Protein AF-A0AAN0ITQ6-F1 (afdb_monomer_lite)

pLDDT: mean 86.17, std 10.75, range [47.44, 98.44]

Foldseek 3Di:
DDDDDDDFAALQQVVLLQCQQVCVVNVDDPPAQAEAEAEEATHHDAPPPCVVVVANAADPSHHQWDQDPVVRDTDRPCPNHHGRYHLVSSLVSCQVRLYAYEYAYEYPDVVRQCCCAVPRRVSSVYHYDYAHNVSPCVVVRVVVRVQQQPFKWAKDWDDDPQKDKDKFKADVPPDGDDNMDGRRDVDDIDMDMDMDTNDQDVCLVVQHWDWIWIDTRSPDIDIDIDHDPHDDPQQVDWAPCPPQANAATQGPNFGDHDPQFADRRSPAGLVQADAAPVRHQLVVQADRHRRFGDGDQPPDPPCPVPPPVPDQQALPDRWDQDDRSSLDIFRPADADPVSHHLPNQFTWDDDSNDTDTHGDQDPVPRD

InterPro domains:
  IPR002369 Integrin beta subunit, VWA domain [PF00362] (1-151)
  IPR002369 Integrin beta subunit, VWA domain [SM00187] (1-232)
  IPR015812 Integrin beta subunit [PR01186] (7-29)
  IPR015812 Integrin beta subunit [PR01186] (83-106)
  IPR015812 Integrin beta subunit [PR01186] (122-146)
  IPR015812 Integrin beta subunit [PR01186] (282-295)
  IPR015812 Integrin beta subunit [PTHR10082] (1-359)
  IPR032695 Integrin domain superfamily [SSF69179] (161-236)
  IPR036465 von Willebrand factor A-like domain superfamily [G3DSA:3.40.50.410] (1-159)
  IPR036465 von Willebrand factor A-like domain superfamily [SSF53300] (2-149)
  IPR057243 Integrins beta, I-EGF domain, conserved site [PS00243] (282-295)

Organism: Amphimedon queenslandica (NCBI:txid400682)

Sequence (367 aa):
RISTNADNPEGTLDAMLQAVVCDDVIEWREDSRKILLVMTDDVLHTAGDGSLAGIVKPNDGLCHTEYDESTNRTLYTASLLQDYPSLELVKMVLTDNDIVPVFAVAGISDDIFALYNKSVSPFLNGFAVKLESGSSNLIPVLIEAYRKVVANAQLSFNLPDHILATVEANCSDYLPQRRECVEIGNETVEFTMSVSLRECTQELRDNKSTDIIVTIPGFSQFLIKVSGHCSCECESQPTRGSTECSNGNLTCGLCNCDEGWGGSTCSCSTLQCPVGLNGKTCNGRGTCECGECHCYNVNSTELSDIDSTMLDTTGVDNPLIYGAACECSNYECLTDGNGVVCSGEGDCQCYNGTYECLCGVSALTGE

Secondary structure (DSSP, 8-state):
-----SSS-B-HHHHHHHHHH-HHHH---TTS-EEEEEEESS-B--TTGGGGGT--SPP-SS--EEEETTTTEEEETTTTTSPPPPHHHHHHHHHHTTEEEEEEEE-SSHHHHHHIIIIIHHHTT-EEEEE-TT-TTHHHHHHHHHHHHHS-EE-EE---TTEEEEEEEE-SSS-TT-SEE-S--S---EEEEEEEESS--HHHHTT-EEEEEEEETTTEEEEEEEE---S-GGGG--EET-TTSTTEEEETTEEEEPTTEESTTS-EEGGGSPBPTTSSBGGGSEEEETTEEEEPPTTSGGGGGS-GGG---TT-SS--EESTTS-EESS-SPB-TTS-BGGGSEEEEEETTEEEEEEPPPTTT--

Structure (mmCIF, N/CA/C/O backbone):
data_AF-A0AAN0ITQ6-F1
#
_entry.id   AF-A0AAN0ITQ6-F1
#
loop_
_atom_site.group_PDB
_atom_site.id
_atom_site.type_symbol
_atom_site.label_atom_id
_atom_site.label_alt_id
_atom_site.label_comp_id
_atom_site.label_asym_id
_atom_site.label_entity_id
_atom_site.label_seq_id
_atom_site.pdbx_PDB_ins_code
_atom_site.Cartn_x
_atom_site.Cartn_y
_atom_site.Cartn_z
_atom_site.occupancy
_atom_site.B_iso_or_equiv
_atom_site.auth_seq_id
_atom_site.auth_comp_id
_atom_site.auth_asym_id
_atom_site.auth_atom_id
_atom_site.pdbx_PDB_model_num
ATOM 1 N N . ARG A 1 1 ? -18.685 -6.914 33.693 1.00 77.12 1 ARG A N 1
ATOM 2 C CA . ARG A 1 1 ? -17.629 -7.115 34.720 1.00 77.12 1 ARG A CA 1
ATOM 3 C C . ARG A 1 1 ? -16.305 -7.060 33.983 1.00 77.12 1 ARG A C 1
ATOM 5 O O . ARG A 1 1 ? -16.277 -7.552 32.866 1.00 77.12 1 ARG A O 1
ATOM 12 N N . ILE A 1 2 ? -15.283 -6.451 34.572 1.00 83.75 2 ILE A N 1
ATOM 13 C CA . ILE A 1 2 ? -13.951 -6.349 33.965 1.00 83.75 2 ILE A CA 1
ATOM 14 C C . ILE A 1 2 ? -13.218 -7.686 34.183 1.00 83.75 2 ILE A C 1
ATOM 16 O O . ILE A 1 2 ? -13.455 -8.341 35.203 1.00 83.75 2 ILE A O 1
ATOM 20 N N . SER A 1 3 ? -12.421 -8.114 33.202 1.00 87.50 3 SER A N 1
ATOM 21 C CA . SER A 1 3 ? -11.525 -9.277 33.298 1.00 87.50 3 SER A CA 1
ATOM 22 C C . SER A 1 3 ? -10.093 -8.816 33.611 1.00 87.50 3 SER A C 1
ATOM 24 O O . SER A 1 3 ? -9.860 -7.628 33.785 1.00 87.50 3 SER A O 1
ATOM 26 N N . THR A 1 4 ? -9.134 -9.734 33.700 1.00 86.06 4 THR A N 1
ATOM 27 C CA . THR A 1 4 ? -7.705 -9.409 33.823 1.00 86.06 4 THR A CA 1
ATOM 28 C C . THR A 1 4 ? -6.906 -10.217 32.807 1.00 86.06 4 THR A C 1
ATOM 30 O O . THR A 1 4 ? -7.246 -11.370 32.536 1.00 86.06 4 THR A O 1
ATOM 33 N N . ASN A 1 5 ? -5.847 -9.619 32.277 1.00 88.19 5 ASN A N 1
ATOM 34 C CA . ASN A 1 5 ? -4.789 -10.238 31.479 1.00 88.19 5 ASN A CA 1
ATOM 35 C C . ASN A 1 5 ? -3.485 -10.310 32.296 1.00 88.19 5 ASN A C 1
ATOM 37 O O . ASN A 1 5 ? -3.406 -9.767 33.401 1.00 88.19 5 ASN A O 1
ATOM 41 N N . ALA A 1 6 ? -2.510 -11.080 31.805 1.00 88.06 6 ALA A N 1
ATOM 42 C CA . ALA A 1 6 ? -1.229 -11.317 32.481 1.00 88.06 6 ALA A CA 1
ATOM 43 C C . ALA A 1 6 ? -0.093 -10.439 31.933 1.00 88.06 6 ALA A C 1
ATOM 45 O O . ALA A 1 6 ? 0.864 -10.150 32.650 1.00 88.06 6 ALA A O 1
ATOM 46 N N . ASP A 1 7 ? -0.205 -10.036 30.675 1.00 88.31 7 ASP A N 1
ATOM 47 C CA . ASP A 1 7 ? 0.695 -9.171 29.930 1.00 88.31 7 ASP A CA 1
ATOM 48 C C . ASP A 1 7 ? -0.038 -7.924 29.424 1.00 88.31 7 ASP A C 1
ATOM 50 O O . ASP A 1 7 ? -1.250 -7.810 29.578 1.00 88.31 7 ASP A O 1
ATOM 54 N N . ASN A 1 8 ? 0.715 -6.965 28.883 1.00 87.50 8 ASN A N 1
ATOM 55 C CA . ASN A 1 8 ? 0.178 -5.659 28.500 1.00 87.50 8 ASN A CA 1
ATOM 56 C C . ASN A 1 8 ? -0.621 -5.686 27.180 1.00 87.50 8 ASN A C 1
ATOM 58 O O . ASN A 1 8 ? -1.725 -5.148 27.174 1.00 87.50 8 ASN A O 1
ATOM 62 N N . PRO A 1 9 ? -0.121 -6.274 26.067 1.00 91.94 9 PRO A N 1
ATOM 63 C CA . PRO A 1 9 ? -0.833 -6.198 24.796 1.00 91.94 9 PRO A CA 1
ATOM 64 C C . PRO A 1 9 ? -2.191 -6.905 24.838 1.00 91.94 9 PRO A C 1
ATOM 66 O O . PRO A 1 9 ? -2.357 -7.958 25.450 1.00 91.94 9 PRO A O 1
ATOM 69 N N . GLU A 1 10 ? -3.172 -6.331 24.148 1.00 93.75 10 GLU A N 1
ATOM 70 C CA . GLU A 1 10 ? -4.539 -6.848 24.130 1.00 93.75 10 GLU A CA 1
ATOM 71 C C . GLU A 1 10 ? -4.903 -7.509 22.792 1.00 93.75 10 GLU A C 1
ATOM 73 O O . GLU A 1 10 ? -4.375 -7.178 21.727 1.00 93.75 10 GLU A O 1
ATOM 78 N N . GLY A 1 11 ? -5.882 -8.419 22.822 1.00 95.81 11 GLY A N 1
ATOM 79 C CA . GLY A 1 11 ? -6.443 -9.096 21.642 1.00 95.81 11 GLY A CA 1
ATOM 80 C C . GLY A 1 11 ? -7.357 -8.214 20.779 1.00 95.81 11 GLY A C 1
ATOM 81 O O . GLY A 1 11 ? -8.362 -8.688 20.252 1.00 95.81 11 GLY A O 1
ATOM 82 N N . THR A 1 12 ? -7.048 -6.922 20.655 1.00 96.62 12 THR A N 1
ATOM 83 C CA . THR A 1 12 ? -7.890 -5.916 19.989 1.00 96.62 12 THR A CA 1
ATOM 84 C C . THR A 1 12 ? -8.180 -6.274 18.533 1.00 96.62 12 THR A C 1
ATOM 86 O O . THR A 1 12 ? -9.313 -6.125 18.076 1.00 96.62 12 THR A O 1
ATOM 89 N N . LEU A 1 13 ? -7.186 -6.790 17.800 1.00 98.12 13 LEU A N 1
ATOM 90 C CA . LEU A 1 13 ? -7.354 -7.104 16.381 1.00 98.12 13 LEU A CA 1
ATOM 91 C C . LEU A 1 13 ? -8.295 -8.293 16.125 1.00 98.12 13 LEU A C 1
ATOM 93 O O . LEU A 1 13 ? -9.016 -8.267 15.131 1.00 98.12 13 LEU A O 1
ATOM 97 N N . ASP A 1 14 ? -8.352 -9.287 17.020 1.00 98.06 14 ASP A N 1
ATOM 98 C CA . ASP A 1 14 ? -9.346 -10.370 16.935 1.00 98.06 14 ASP A CA 1
ATOM 99 C C . ASP A 1 14 ? -10.765 -9.810 17.050 1.00 98.06 14 ASP A C 1
ATOM 101 O O . ASP A 1 14 ? -11.630 -10.105 16.224 1.00 98.06 14 ASP A O 1
ATOM 105 N N . ALA A 1 15 ? -10.995 -8.962 18.059 1.00 97.31 15 ALA A N 1
ATOM 106 C CA . ALA A 1 15 ? -12.297 -8.346 18.287 1.00 97.31 15 ALA A CA 1
ATOM 107 C C . ALA A 1 15 ? -12.720 -7.475 17.098 1.00 97.31 15 ALA A C 1
ATOM 109 O O . ALA A 1 15 ? -13.869 -7.547 16.665 1.00 97.31 15 ALA A O 1
ATOM 110 N N . MET A 1 16 ? -11.789 -6.691 16.543 1.00 98.19 16 MET A N 1
ATOM 111 C CA . MET A 1 16 ? -12.043 -5.891 15.346 1.00 98.19 16 MET A CA 1
ATOM 112 C C . MET A 1 16 ? -12.411 -6.765 14.150 1.00 98.19 16 MET A C 1
ATOM 114 O O . MET A 1 16 ? -13.421 -6.501 13.509 1.00 98.19 16 MET A O 1
ATOM 118 N N . LEU A 1 17 ? -11.624 -7.806 13.861 1.00 98.31 17 LEU A N 1
ATOM 119 C CA . LEU A 1 17 ? -11.880 -8.696 12.733 1.00 98.31 17 LEU A CA 1
ATOM 120 C C . LEU A 1 17 ? -13.274 -9.319 12.843 1.00 98.31 17 LEU A C 1
ATOM 122 O O . LEU A 1 17 ? -14.070 -9.197 11.918 1.00 98.31 17 LEU A O 1
ATOM 126 N N . GLN A 1 18 ? -13.587 -9.921 13.993 1.00 97.94 18 GLN A N 1
ATOM 127 C CA . GLN A 1 18 ? -14.872 -10.577 14.234 1.00 97.94 18 GLN A CA 1
ATOM 128 C C . GLN A 1 18 ? -16.051 -9.599 14.173 1.00 97.94 18 GLN A C 1
ATOM 130 O O . GLN A 1 18 ? -17.080 -9.932 13.596 1.00 97.94 18 GLN A O 1
ATOM 135 N N . ALA A 1 19 ? -15.899 -8.375 14.689 1.00 97.00 19 ALA A N 1
ATOM 136 C CA . ALA A 1 19 ? -16.937 -7.348 14.595 1.00 97.00 19 ALA A CA 1
ATOM 137 C C . ALA A 1 19 ? -17.241 -6.918 13.149 1.00 97.00 19 ALA A C 1
ATOM 139 O O . ALA A 1 19 ? -18.310 -6.368 12.892 1.00 97.00 19 ALA A O 1
ATOM 140 N N . VAL A 1 20 ? -16.315 -7.141 12.214 1.00 96.50 20 VAL A N 1
ATOM 141 C CA . VAL A 1 20 ? -16.502 -6.807 10.799 1.00 96.50 20 VAL A CA 1
ATOM 142 C C . VAL A 1 20 ? -17.032 -8.006 10.010 1.00 96.50 20 VAL A C 1
ATOM 144 O O . VAL A 1 20 ? -18.005 -7.858 9.284 1.00 96.50 20 VAL A O 1
ATOM 147 N N . VAL A 1 21 ? -16.426 -9.191 10.153 1.00 97.06 21 VAL A N 1
ATOM 148 C CA . VAL A 1 21 ? -16.773 -10.364 9.321 1.00 97.06 21 VAL A CA 1
ATOM 149 C C . VAL A 1 21 ? -18.033 -11.099 9.779 1.00 97.06 21 VAL A C 1
ATOM 151 O O . VAL A 1 21 ? -18.610 -11.857 9.004 1.00 97.06 21 VAL A O 1
ATOM 154 N N . CYS A 1 22 ? -18.462 -10.913 11.028 1.00 96.38 22 CYS A N 1
ATOM 155 C CA . CYS A 1 22 ? -19.667 -11.541 11.571 1.00 96.38 22 CYS A CA 1
ATOM 156 C C . CYS A 1 22 ? -20.905 -10.665 11.361 1.00 96.38 22 CYS A C 1
ATOM 158 O O . CYS A 1 22 ? -21.540 -10.228 12.325 1.00 96.38 22 CYS A O 1
ATOM 160 N N . ASP A 1 23 ? -21.249 -10.408 10.099 1.00 89.88 23 ASP A N 1
ATOM 161 C CA . ASP A 1 23 ? -22.376 -9.537 9.753 1.00 89.88 23 ASP A CA 1
ATOM 162 C C . ASP A 1 23 ? -23.719 -10.080 10.268 1.00 89.88 23 ASP A C 1
ATOM 164 O O . ASP A 1 23 ? -24.516 -9.318 10.794 1.00 89.88 23 ASP A O 1
ATOM 168 N N . ASP A 1 24 ? -23.920 -11.401 10.284 1.00 89.50 24 ASP A N 1
ATOM 169 C CA . ASP A 1 24 ? -25.132 -12.025 10.849 1.00 89.50 24 ASP A CA 1
ATOM 170 C C . ASP A 1 24 ? -25.290 -11.816 12.371 1.00 89.50 24 ASP A C 1
ATOM 172 O O . ASP A 1 24 ? -26.353 -12.070 12.935 1.00 89.50 24 ASP A O 1
ATOM 176 N N . VAL A 1 25 ? -24.221 -11.403 13.062 1.00 91.00 25 VAL A N 1
ATOM 177 C CA . VAL A 1 25 ? -24.209 -11.180 14.516 1.00 91.00 25 VAL A CA 1
ATOM 178 C C . VAL A 1 25 ? -24.298 -9.693 14.850 1.00 91.00 25 VAL A C 1
ATOM 180 O O . VAL A 1 25 ? -24.983 -9.316 15.800 1.00 91.00 25 VAL A O 1
ATOM 183 N N . ILE A 1 26 ? -23.559 -8.857 14.117 1.00 93.12 26 ILE A N 1
ATOM 184 C CA . ILE A 1 26 ? -23.482 -7.408 14.359 1.00 93.12 26 ILE A CA 1
ATOM 185 C C . ILE A 1 26 ? -24.561 -6.643 13.582 1.00 93.12 26 ILE A C 1
ATOM 187 O O . ILE A 1 26 ? -25.017 -5.602 14.054 1.00 93.12 26 ILE A O 1
ATOM 191 N N . GLU A 1 27 ? -24.986 -7.182 12.439 1.00 93.56 27 GLU A N 1
ATOM 192 C CA . GLU A 1 27 ? -26.023 -6.668 11.541 1.00 93.56 27 GLU A CA 1
ATOM 193 C C . GLU A 1 27 ? -25.715 -5.250 11.039 1.00 93.56 27 GLU A C 1
ATOM 195 O O . GLU A 1 27 ? -26.456 -4.288 11.287 1.00 93.56 27 GLU A O 1
ATOM 200 N N . TRP A 1 28 ? -24.597 -5.085 10.319 1.00 93.12 28 TRP A N 1
ATOM 201 C CA . TRP A 1 28 ? -24.254 -3.783 9.760 1.00 93.12 28 TRP A CA 1
ATOM 202 C C . TRP A 1 28 ? -25.240 -3.402 8.659 1.00 93.12 28 TRP A C 1
ATOM 204 O O . TRP A 1 28 ? -25.380 -4.061 7.635 1.00 93.12 28 TRP A O 1
ATOM 214 N N . ARG A 1 29 ? -25.893 -2.251 8.814 1.00 92.94 29 ARG A N 1
ATOM 215 C CA . ARG A 1 29 ? -26.808 -1.752 7.786 1.00 92.94 29 ARG A CA 1
ATOM 216 C C . ARG A 1 29 ? -26.049 -1.382 6.507 1.00 92.94 29 ARG A C 1
ATOM 218 O O . ARG A 1 29 ? -25.165 -0.525 6.560 1.00 92.94 29 ARG A O 1
ATOM 225 N N . GLU A 1 30 ? -26.466 -1.950 5.373 1.00 86.25 30 GLU A N 1
ATOM 226 C CA . GLU A 1 30 ? -25.867 -1.713 4.047 1.00 86.25 30 GLU A CA 1
ATOM 227 C C . GLU A 1 30 ? -25.798 -0.217 3.689 1.00 86.25 30 GLU A C 1
ATOM 229 O O . GLU A 1 30 ? -24.716 0.319 3.471 1.00 86.25 30 GLU A O 1
ATOM 234 N N . ASP A 1 31 ? -26.929 0.494 3.733 1.00 85.56 31 ASP A N 1
ATOM 235 C CA . ASP A 1 31 ? -27.012 1.923 3.386 1.00 85.56 31 ASP A CA 1
ATOM 236 C C . ASP A 1 31 ? -26.650 2.847 4.564 1.00 85.56 31 ASP A C 1
ATOM 238 O O . ASP A 1 31 ? -27.417 3.742 4.946 1.00 85.56 31 ASP A O 1
ATOM 242 N N . SER A 1 32 ? -25.517 2.608 5.222 1.00 88.06 32 SER A N 1
ATOM 243 C CA . SER A 1 32 ? -25.080 3.441 6.343 1.00 88.06 32 SER A CA 1
ATOM 244 C C . SER A 1 32 ? -23.572 3.634 6.393 1.00 88.06 32 SER A C 1
ATOM 246 O O . SER A 1 32 ? -22.799 2.810 5.917 1.00 88.06 32 SER A O 1
ATOM 248 N N . ARG A 1 33 ? -23.143 4.736 7.016 1.00 86.88 33 ARG A N 1
ATOM 249 C CA . ARG A 1 33 ? -21.740 4.895 7.403 1.00 86.88 33 ARG A CA 1
ATOM 250 C C . ARG A 1 33 ? -21.468 4.002 8.607 1.00 86.88 33 ARG A C 1
ATOM 252 O O . ARG A 1 33 ? -22.063 4.207 9.666 1.00 86.88 33 ARG A O 1
ATOM 259 N N . LYS A 1 34 ? -20.551 3.053 8.447 1.00 91.94 34 LYS A N 1
ATOM 260 C CA . LYS A 1 34 ? -20.179 2.085 9.480 1.00 91.94 34 LYS A CA 1
ATOM 261 C C . LYS A 1 34 ? -18.920 2.572 10.197 1.00 91.94 34 LYS A C 1
ATOM 263 O O . LYS A 1 34 ? -17.861 2.723 9.591 1.00 91.94 34 LYS A O 1
ATOM 268 N N . ILE A 1 35 ? -19.049 2.867 11.489 1.00 94.12 35 ILE A N 1
ATOM 269 C CA . ILE A 1 35 ? -17.947 3.344 12.334 1.00 94.12 35 ILE A CA 1
ATOM 270 C C . ILE A 1 35 ? -17.719 2.320 13.439 1.00 94.12 35 ILE A C 1
ATOM 272 O O . ILE A 1 35 ? -18.621 2.068 14.238 1.00 94.12 35 ILE A O 1
ATOM 276 N N . LEU A 1 36 ? -16.509 1.770 13.506 1.00 96.56 36 LEU A N 1
ATOM 277 C CA . LEU A 1 36 ? -16.096 0.857 14.566 1.00 96.56 36 LEU A CA 1
ATOM 278 C C . LEU A 1 36 ? -15.289 1.626 15.614 1.00 96.56 36 LEU A C 1
ATOM 280 O O . LEU A 1 36 ? -14.114 1.927 15.410 1.00 96.56 36 LEU A O 1
ATOM 284 N N . LEU A 1 37 ? -15.916 1.963 16.740 1.00 96.94 37 LEU A N 1
ATOM 285 C CA . LEU A 1 37 ? -15.221 2.604 17.853 1.00 96.94 37 LEU A CA 1
ATOM 286 C C . LEU A 1 37 ? -14.472 1.555 18.681 1.00 96.94 37 LEU A C 1
ATOM 288 O O . LEU A 1 37 ? -15.091 0.718 19.335 1.00 96.94 37 LEU A O 1
ATOM 292 N N . VAL A 1 38 ? -13.147 1.641 18.688 1.00 96.88 38 VAL A N 1
ATOM 293 C CA . VAL A 1 38 ? -12.263 0.756 19.448 1.00 96.88 38 VAL A CA 1
ATOM 294 C C . VAL A 1 38 ? -11.746 1.517 20.659 1.00 96.88 38 VAL A C 1
ATOM 296 O O . VAL A 1 38 ? -11.056 2.520 20.510 1.00 96.88 38 VAL A O 1
ATOM 299 N N . MET A 1 39 ? -12.091 1.060 21.858 1.00 94.44 39 MET A N 1
ATOM 300 C CA . MET A 1 39 ? -11.637 1.662 23.112 1.00 94.44 39 MET A CA 1
ATOM 301 C C . MET A 1 39 ? -10.614 0.742 23.771 1.00 94.44 39 MET A C 1
ATOM 303 O O . MET A 1 39 ? -10.920 -0.422 24.008 1.00 94.44 39 MET A O 1
ATOM 307 N N . THR A 1 40 ? -9.427 1.259 24.065 1.00 93.25 40 THR A N 1
ATOM 308 C CA . THR A 1 40 ? -8.329 0.518 24.713 1.00 93.25 40 THR A CA 1
ATOM 309 C C . THR A 1 40 ? -7.414 1.506 25.427 1.00 93.25 40 THR A C 1
ATOM 311 O O . THR A 1 40 ? -7.423 2.695 25.092 1.00 93.25 40 THR A O 1
ATOM 314 N N . ASP A 1 41 ? -6.653 1.053 26.414 1.00 91.81 41 ASP A N 1
ATOM 315 C CA . ASP A 1 41 ? -5.627 1.841 27.093 1.00 91.81 41 ASP A CA 1
ATOM 316 C C . ASP A 1 41 ? -4.199 1.308 26.937 1.00 91.81 41 ASP A C 1
ATOM 318 O O . ASP A 1 41 ? -3.265 1.884 27.504 1.00 91.81 41 ASP A O 1
ATOM 322 N N . ASP A 1 42 ? -4.017 0.275 26.111 1.00 92.81 42 ASP A N 1
ATOM 323 C CA . ASP A 1 42 ? -2.727 -0.374 25.895 1.00 92.81 42 ASP A CA 1
ATOM 324 C C . ASP A 1 42 ? -2.471 -0.710 24.411 1.00 92.81 42 ASP A C 1
ATOM 326 O O . ASP A 1 42 ? -3.231 -0.373 23.491 1.00 92.81 42 ASP A O 1
ATOM 330 N N . VAL A 1 43 ? -1.316 -1.317 24.155 1.00 93.44 43 VAL A N 1
ATOM 331 C CA . VAL A 1 43 ? -0.914 -1.826 22.846 1.00 93.44 43 VAL A CA 1
ATOM 332 C C . VAL A 1 43 ? -1.703 -3.088 22.476 1.00 93.44 43 VAL A C 1
ATOM 334 O O . VAL A 1 43 ? -2.466 -3.638 23.264 1.00 93.44 43 VAL A O 1
ATOM 337 N N . LEU A 1 44 ? -1.528 -3.558 21.245 1.00 94.75 44 LEU A N 1
ATOM 338 C CA . LEU A 1 44 ? -2.254 -4.700 20.691 1.00 94.75 44 LEU A CA 1
ATOM 339 C C . LEU A 1 44 ? -1.307 -5.852 20.356 1.00 94.75 44 LEU A C 1
ATOM 341 O O . LEU A 1 44 ? -0.146 -5.620 20.014 1.00 94.75 44 LEU A O 1
ATOM 345 N N . HIS A 1 45 ? -1.821 -7.077 20.419 1.00 97.25 45 HIS A N 1
ATOM 346 C CA . HIS A 1 45 ? -1.175 -8.238 19.820 1.00 97.25 45 HIS A CA 1
ATOM 347 C C . HIS A 1 45 ? -1.372 -8.275 18.303 1.00 97.25 45 HIS A C 1
ATOM 349 O O . HIS A 1 45 ? -2.405 -7.845 17.780 1.00 97.25 45 HIS A O 1
ATOM 355 N N . THR A 1 46 ? -0.386 -8.828 17.595 1.00 96.62 46 THR A N 1
ATOM 356 C CA . THR A 1 46 ? -0.427 -9.039 16.139 1.00 96.62 46 THR A CA 1
ATOM 357 C C . THR A 1 46 ? -0.077 -10.475 15.763 1.00 96.62 46 THR A C 1
ATOM 359 O O . THR A 1 46 ? 0.466 -11.222 16.576 1.00 96.62 46 THR A O 1
ATOM 362 N N . ALA A 1 47 ? -0.382 -10.865 14.521 1.00 97.50 47 ALA A N 1
ATOM 363 C CA . ALA A 1 47 ? 0.013 -12.163 13.973 1.00 97.50 47 ALA A CA 1
ATOM 364 C C . ALA A 1 47 ? 1.485 -12.501 14.277 1.00 97.50 47 ALA A C 1
ATOM 366 O O . ALA A 1 47 ? 2.390 -11.714 14.001 1.00 97.50 47 ALA A O 1
ATOM 367 N N . GLY A 1 48 ? 1.711 -13.698 14.810 1.00 96.94 48 GLY A N 1
ATOM 368 C CA . GLY A 1 48 ? 2.984 -14.196 15.318 1.00 96.94 48 GLY A CA 1
ATOM 369 C C . GLY A 1 48 ? 3.042 -14.256 16.847 1.00 96.94 48 GLY A C 1
ATOM 370 O O . GLY A 1 48 ? 3.704 -15.149 17.385 1.00 96.94 48 GLY A O 1
ATOM 371 N N . ASP A 1 49 ? 2.334 -13.372 17.556 1.00 96.69 49 ASP A N 1
ATOM 372 C CA . ASP A 1 49 ? 2.386 -13.306 19.023 1.00 96.69 49 ASP A CA 1
ATOM 373 C C . ASP A 1 49 ? 1.765 -14.545 19.687 1.00 96.69 49 ASP A C 1
ATOM 375 O O . ASP A 1 49 ? 2.277 -15.028 20.701 1.00 96.69 49 ASP A O 1
ATOM 379 N N . GLY A 1 50 ? 0.726 -15.139 19.084 1.00 95.94 50 GLY A N 1
ATOM 380 C CA . GLY A 1 50 ? 0.078 -16.352 19.588 1.00 95.94 50 GLY A CA 1
ATOM 381 C C . GLY A 1 50 ? 1.007 -17.568 19.644 1.00 95.94 50 GLY A C 1
ATOM 382 O O . GLY A 1 50 ? 0.751 -18.511 20.401 1.00 95.94 50 GLY A O 1
ATOM 383 N N . SER A 1 51 ? 2.141 -17.534 18.932 1.00 95.06 51 SER A N 1
ATOM 384 C CA . SER A 1 51 ? 3.151 -18.597 18.978 1.00 95.06 51 SER A CA 1
ATOM 385 C C . SER A 1 51 ? 3.696 -18.834 20.392 1.00 95.06 51 SER A C 1
ATOM 387 O O . SER A 1 51 ? 3.975 -19.980 20.754 1.00 95.06 51 SER A O 1
ATOM 389 N N . LEU A 1 52 ? 3.761 -17.789 21.228 1.00 92.44 52 LEU A N 1
ATOM 390 C CA . LEU A 1 52 ? 4.167 -17.887 22.635 1.00 92.44 52 LEU A CA 1
ATOM 391 C C . LEU A 1 52 ? 3.164 -18.684 23.481 1.00 92.44 52 LEU A C 1
ATOM 393 O O . LEU A 1 52 ? 3.553 -19.332 24.453 1.00 92.44 52 LEU A O 1
ATOM 397 N N . ALA A 1 53 ? 1.891 -18.682 23.085 1.00 92.50 53 ALA A N 1
ATOM 398 C CA . ALA A 1 53 ? 0.821 -19.473 23.687 1.00 92.50 53 ALA A CA 1
ATOM 399 C C . ALA A 1 53 ? 0.645 -20.855 23.021 1.00 92.50 53 ALA A C 1
ATOM 401 O O . ALA A 1 53 ? -0.267 -21.602 23.375 1.00 92.50 53 ALA A O 1
ATOM 402 N N . GLY A 1 54 ? 1.510 -21.220 22.065 1.00 95.81 54 GLY A N 1
ATOM 403 C CA . GLY A 1 54 ? 1.415 -22.470 21.306 1.00 95.81 54 GLY A CA 1
ATOM 404 C C . GLY A 1 54 ? 0.367 -22.451 20.189 1.00 95.81 54 GLY A C 1
ATOM 405 O O . GLY A 1 54 ? 0.065 -23.502 19.620 1.00 95.81 54 GLY A O 1
ATOM 406 N N . ILE A 1 55 ? -0.172 -21.278 19.854 1.00 96.62 55 ILE A N 1
ATOM 407 C CA . ILE A 1 55 ? -1.140 -21.088 18.776 1.00 96.62 55 ILE A CA 1
ATOM 408 C C . ILE A 1 55 ? -0.376 -20.648 17.526 1.00 96.62 55 ILE A C 1
ATOM 410 O O . ILE A 1 55 ? 0.160 -19.550 17.462 1.00 96.62 55 ILE A O 1
ATOM 414 N N . VAL A 1 56 ? -0.291 -21.532 16.531 1.00 95.44 56 VAL A N 1
ATOM 415 C CA . VAL A 1 56 ? 0.503 -21.302 15.305 1.00 95.44 56 VAL A CA 1
ATOM 416 C C . VAL A 1 56 ? -0.328 -21.346 14.025 1.00 95.44 56 VAL A C 1
ATOM 418 O O . VAL A 1 56 ? 0.208 -21.149 12.936 1.00 95.44 56 VAL A O 1
ATOM 421 N N . LYS A 1 57 ? -1.628 -21.651 14.132 1.00 97.69 57 LYS A N 1
ATOM 422 C CA . LYS A 1 57 ? -2.543 -21.623 12.990 1.00 97.69 57 LYS A CA 1
ATOM 423 C C . LYS A 1 57 ? -2.812 -20.151 12.648 1.00 97.69 57 LYS A C 1
ATOM 425 O O . LYS A 1 57 ? -3.345 -19.458 13.510 1.00 97.69 57 LYS A O 1
ATOM 430 N N . PRO A 1 58 ? -2.500 -19.672 11.433 1.00 97.81 58 PRO A N 1
ATOM 431 C CA . PRO A 1 58 ? -2.828 -18.307 11.039 1.00 97.81 58 PRO A CA 1
ATOM 432 C C . PRO A 1 58 ? -4.334 -18.044 11.101 1.00 97.81 58 PRO A C 1
ATOM 434 O O . PRO A 1 58 ? -5.133 -18.955 10.863 1.00 97.81 58 PRO A O 1
ATOM 437 N N . ASN A 1 59 ? -4.704 -16.796 11.382 1.00 98.44 59 ASN A N 1
ATOM 438 C CA . ASN A 1 59 ? -6.089 -16.347 11.313 1.00 98.44 59 ASN A CA 1
ATOM 439 C C . ASN A 1 59 ? -6.633 -16.498 9.882 1.00 98.44 59 ASN A C 1
ATOM 441 O O . ASN A 1 59 ? -5.963 -16.112 8.922 1.00 98.44 59 ASN A O 1
ATOM 445 N N . ASP A 1 60 ? -7.827 -17.071 9.735 1.00 97.75 60 ASP A N 1
ATOM 446 C CA . ASP A 1 60 ? -8.428 -17.353 8.426 1.00 97.75 60 ASP A CA 1
ATOM 447 C C . ASP A 1 60 ? -9.290 -16.212 7.865 1.00 97.75 60 ASP A C 1
ATOM 449 O O . ASP A 1 60 ? -9.736 -16.304 6.722 1.00 97.75 60 ASP A O 1
ATOM 453 N N . GLY A 1 61 ? -9.500 -15.133 8.626 1.00 97.50 61 GLY A N 1
ATOM 454 C CA . GLY A 1 61 ? -10.308 -13.998 8.181 1.00 97.50 61 GLY A CA 1
ATOM 455 C C . GLY A 1 61 ? -11.811 -14.278 8.138 1.00 97.50 61 GLY A C 1
ATOM 456 O O . GLY A 1 61 ? -12.541 -13.511 7.518 1.00 97.50 61 GLY A O 1
ATOM 457 N N . LEU A 1 62 ? -12.284 -15.363 8.760 1.00 97.44 62 LEU A N 1
ATOM 458 C CA . LEU A 1 62 ? -13.694 -15.755 8.755 1.00 97.44 62 LEU A CA 1
ATOM 459 C C . LEU A 1 62 ? -14.379 -15.466 10.096 1.00 97.44 62 LEU A C 1
ATOM 461 O O . LEU A 1 62 ? -13.738 -15.263 11.133 1.00 97.44 62 LEU A O 1
ATOM 465 N N . CYS A 1 63 ? -15.712 -15.455 10.075 1.00 97.56 63 CYS A N 1
ATOM 466 C CA . CYS A 1 63 ? -16.502 -15.355 11.293 1.00 97.56 63 CYS A CA 1
ATOM 467 C C . CYS A 1 63 ? -16.447 -16.664 12.090 1.00 97.56 63 CYS A C 1
ATOM 469 O O . CYS A 1 63 ? -16.791 -17.725 11.576 1.00 97.56 63 CYS A O 1
ATOM 471 N N . HIS A 1 64 ? -16.071 -16.558 13.363 1.00 97.00 64 HIS A N 1
ATOM 472 C CA . HIS A 1 64 ? -16.117 -17.629 14.367 1.00 97.00 64 HIS A CA 1
ATOM 473 C C . HIS A 1 64 ? -16.746 -17.120 15.665 1.00 97.00 64 HIS A C 1
ATOM 475 O O . HIS A 1 64 ? -16.379 -17.534 16.765 1.00 97.00 64 HIS A O 1
ATOM 481 N N . THR A 1 65 ? -17.638 -16.142 15.556 1.00 95.50 65 THR A N 1
ATOM 482 C CA . THR A 1 65 ? -18.372 -15.606 16.695 1.00 95.50 65 THR A CA 1
ATOM 483 C C . THR A 1 65 ? -19.772 -16.185 16.681 1.00 95.50 65 THR A C 1
ATOM 485 O O . THR A 1 65 ? -20.528 -15.978 15.738 1.00 95.50 65 THR A O 1
ATOM 488 N N . GLU A 1 66 ? -20.112 -16.913 17.736 1.00 92.06 66 GLU A N 1
ATOM 489 C CA . GLU A 1 66 ? -21.371 -17.646 17.836 1.00 92.06 66 GLU A CA 1
ATOM 490 C C . GLU A 1 66 ? -22.074 -17.321 19.152 1.00 92.06 66 GLU A C 1
ATOM 492 O O . GLU A 1 66 ? -21.441 -17.009 20.165 1.00 92.06 66 GLU A O 1
ATOM 497 N N . TYR A 1 67 ? -23.403 -17.391 19.145 1.00 89.62 67 TYR A N 1
ATOM 498 C CA . TYR A 1 67 ? -24.190 -17.279 20.364 1.00 89.62 67 TYR A CA 1
ATOM 499 C C . TYR A 1 67 ? -24.180 -18.610 21.125 1.00 89.62 67 TYR A C 1
ATOM 501 O O . TYR A 1 67 ? -24.719 -19.615 20.668 1.00 89.62 67 TYR A O 1
ATOM 509 N N . ASP A 1 68 ? -23.580 -18.605 22.310 1.00 88.12 68 ASP A N 1
ATOM 510 C CA . ASP A 1 68 ? -23.573 -19.728 23.235 1.00 88.12 68 ASP A CA 1
ATOM 511 C C . ASP A 1 68 ? -24.791 -19.649 24.167 1.00 88.12 68 ASP A C 1
ATOM 513 O O . ASP A 1 68 ? -24.842 -18.853 25.115 1.00 88.12 68 ASP A O 1
ATOM 517 N N . GLU A 1 69 ? -25.772 -20.520 23.916 1.00 89.31 69 GLU A N 1
ATOM 518 C CA . GLU A 1 69 ? -26.996 -20.640 24.716 1.00 89.31 69 GLU A CA 1
ATOM 519 C C . GLU A 1 69 ? -26.713 -20.976 26.189 1.00 89.31 69 GLU A C 1
ATOM 521 O O . GLU A 1 69 ? -27.460 -20.565 27.078 1.00 89.31 69 GLU A O 1
ATOM 526 N N . SER A 1 70 ? -25.630 -21.709 26.474 1.00 89.50 70 SER A N 1
ATOM 527 C CA . SER A 1 70 ? -25.317 -22.181 27.826 1.00 89.50 70 SER A CA 1
ATOM 528 C C . SER A 1 70 ? -24.816 -21.060 28.735 1.00 89.50 70 SER A C 1
ATOM 530 O O . SER A 1 70 ? -25.114 -21.038 29.933 1.00 89.50 70 SER A O 1
ATOM 532 N N . THR A 1 71 ? -24.089 -20.100 28.163 1.00 87.56 71 THR A N 1
ATOM 533 C CA . THR A 1 71 ? -23.587 -18.921 28.874 1.00 87.56 71 THR A CA 1
ATOM 534 C C . THR A 1 71 ? -24.445 -17.680 28.635 1.00 87.56 71 THR A C 1
ATOM 536 O O . THR A 1 71 ? -24.265 -16.686 29.348 1.00 87.56 71 THR A O 1
ATOM 539 N N . ASN A 1 72 ? -25.406 -17.753 27.702 1.00 89.25 72 ASN A N 1
ATOM 540 C CA . ASN A 1 72 ? -26.208 -16.636 27.202 1.00 89.25 72 ASN A CA 1
ATOM 541 C C . ASN A 1 72 ? -25.305 -15.483 26.733 1.00 89.25 72 ASN A C 1
ATOM 543 O O . ASN A 1 72 ? -25.477 -14.326 27.135 1.00 89.25 72 ASN A O 1
ATOM 547 N N . ARG A 1 73 ? -24.262 -15.823 25.967 1.00 88.31 73 ARG A N 1
ATOM 548 C CA . ARG A 1 73 ? -23.256 -14.875 25.478 1.00 88.31 73 ARG A CA 1
ATOM 549 C C . ARG A 1 73 ? -22.847 -15.200 24.060 1.00 88.31 73 ARG A C 1
ATOM 551 O O . ARG A 1 73 ? -22.670 -16.352 23.700 1.00 88.31 73 ARG A O 1
ATOM 558 N N . THR A 1 74 ? -22.593 -14.150 23.304 1.00 91.06 74 THR A N 1
ATOM 559 C CA . THR A 1 74 ? -21.906 -14.237 22.024 1.00 91.06 74 THR A CA 1
ATOM 560 C C . THR A 1 74 ? -20.401 -14.332 22.279 1.00 91.06 74 THR A C 1
ATOM 562 O O . THR A 1 74 ? -19.843 -13.478 22.973 1.00 91.06 74 THR A O 1
ATOM 565 N N . LEU A 1 75 ? -19.758 -15.392 21.789 1.00 92.81 75 LEU A N 1
ATOM 566 C CA . LEU A 1 75 ? -18.363 -15.723 22.078 1.00 92.81 75 LEU A CA 1
ATOM 567 C C . LEU A 1 75 ? -17.591 -16.011 20.790 1.00 92.81 75 LEU A C 1
ATOM 569 O O . LEU A 1 75 ? -18.081 -16.698 19.900 1.00 92.81 75 LEU A O 1
ATOM 573 N N . TYR A 1 76 ? -16.349 -15.531 20.737 1.00 95.50 76 TYR A N 1
ATOM 574 C CA . TYR A 1 76 ? -15.394 -15.888 19.694 1.00 95.50 76 TYR A CA 1
ATOM 575 C C . TYR A 1 76 ? -14.781 -17.265 19.993 1.00 95.50 76 TYR A C 1
ATOM 577 O O . TYR A 1 76 ? -13.959 -17.423 20.904 1.00 95.50 76 TYR A O 1
ATOM 585 N N . THR A 1 77 ? -15.206 -18.276 19.235 1.00 95.00 77 THR A N 1
ATOM 586 C CA . THR A 1 77 ? -14.911 -19.695 19.484 1.00 95.00 77 THR A CA 1
ATOM 587 C C . THR A 1 77 ? -13.511 -20.108 19.030 1.00 95.00 77 THR A C 1
ATOM 589 O O . THR A 1 77 ? -12.969 -21.091 19.538 1.00 95.00 77 THR A O 1
ATOM 592 N N . ALA A 1 78 ? -12.884 -19.335 18.138 1.00 96.31 78 ALA A N 1
ATOM 593 C CA . ALA A 1 78 ? -11.550 -19.623 17.614 1.00 96.31 78 ALA A CA 1
ATOM 594 C C . ALA A 1 78 ? -10.400 -18.912 18.355 1.00 96.31 78 ALA A C 1
ATOM 596 O O . ALA A 1 78 ? -9.246 -19.097 17.976 1.00 96.31 78 ALA A O 1
ATOM 597 N N . SER A 1 79 ? -10.675 -18.188 19.449 1.00 94.25 79 SER A N 1
ATOM 598 C CA . SER A 1 79 ? -9.667 -17.449 20.244 1.00 94.25 79 SER A CA 1
ATOM 599 C C . SER A 1 79 ? -8.466 -18.275 20.722 1.00 94.25 79 SER A C 1
ATOM 601 O O . SER A 1 79 ? -7.380 -17.735 20.892 1.00 94.25 79 SER A O 1
ATOM 603 N N . LEU A 1 80 ? -8.642 -19.581 20.945 1.00 95.25 80 LEU A N 1
ATOM 604 C CA . LEU A 1 80 ? -7.566 -20.502 21.342 1.00 95.25 80 LEU A CA 1
ATOM 605 C C . LEU A 1 80 ? -7.122 -21.442 20.210 1.00 95.25 80 LEU A C 1
ATOM 607 O O . LEU A 1 80 ? -6.338 -22.363 20.438 1.00 95.25 80 LEU A O 1
ATOM 611 N N . LEU A 1 81 ? -7.670 -21.265 19.007 1.00 96.94 81 LEU A N 1
ATOM 612 C CA . LEU A 1 81 ? -7.486 -22.167 17.869 1.00 96.94 81 LEU A CA 1
ATOM 613 C C . LEU A 1 81 ? -6.691 -21.530 16.732 1.00 96.94 81 LEU A C 1
ATOM 615 O O . LEU A 1 81 ? -6.074 -22.258 15.953 1.00 96.94 81 LEU A O 1
ATOM 619 N N . GLN A 1 82 ? -6.715 -20.204 16.623 1.00 97.81 82 GLN A N 1
ATOM 620 C CA . GLN A 1 82 ? -5.971 -19.449 15.626 1.00 97.81 82 GLN A CA 1
ATOM 621 C C . GLN A 1 82 ? -5.301 -18.228 16.239 1.00 97.81 82 GLN A C 1
ATOM 623 O O . GLN A 1 82 ? -5.745 -17.709 17.258 1.00 97.81 82 GLN A O 1
ATOM 628 N N . ASP A 1 83 ? -4.193 -17.839 15.628 1.00 98.19 83 ASP A N 1
ATOM 629 C CA . ASP A 1 83 ? -3.387 -16.695 16.019 1.00 98.19 83 ASP A CA 1
ATOM 630 C C . ASP A 1 83 ? -4.145 -15.386 15.754 1.00 98.19 83 ASP A C 1
ATOM 632 O O . ASP A 1 83 ? -5.138 -15.349 15.012 1.00 98.19 83 ASP A O 1
ATOM 636 N N . TYR A 1 84 ? -3.642 -14.299 16.330 1.00 98.38 84 TYR A N 1
ATOM 637 C CA . TYR A 1 84 ? -4.143 -12.961 16.065 1.00 98.38 84 TYR A CA 1
ATOM 638 C C . TYR A 1 84 ? -4.062 -12.653 14.561 1.00 98.38 84 TYR A C 1
ATOM 640 O O . TYR A 1 84 ? -3.134 -13.096 13.872 1.00 98.38 84 TYR A O 1
ATOM 648 N N . PRO A 1 85 ? -5.006 -11.879 14.007 1.00 98.31 85 PRO A N 1
ATOM 649 C CA . PRO A 1 85 ? -4.920 -11.466 12.619 1.00 98.31 85 PRO A CA 1
ATOM 650 C C . PRO A 1 85 ? -3.766 -10.474 12.425 1.00 98.31 85 PRO A C 1
ATOM 652 O O . PRO A 1 85 ? -3.361 -9.740 13.331 1.00 98.31 85 PRO A O 1
ATOM 655 N N . SER A 1 86 ? -3.220 -10.438 11.210 1.00 98.12 86 SER A N 1
ATOM 656 C CA . SER A 1 86 ? -2.259 -9.402 10.839 1.00 98.12 86 SER A CA 1
ATOM 657 C C . SER A 1 86 ? -2.981 -8.065 10.653 1.00 98.12 86 SER A C 1
ATOM 659 O O . SER A 1 86 ? -4.164 -8.028 10.304 1.00 98.12 86 SER A O 1
ATOM 661 N N . LEU A 1 87 ? -2.264 -6.950 10.831 1.00 96.94 87 LEU A N 1
ATOM 662 C CA . LEU A 1 87 ? -2.820 -5.622 10.543 1.00 96.94 87 LEU A CA 1
ATOM 663 C C . LEU A 1 87 ? -3.334 -5.522 9.098 1.00 96.94 87 LEU A C 1
ATOM 665 O O . LEU A 1 87 ? -4.363 -4.898 8.863 1.00 96.94 87 LEU A O 1
ATOM 669 N N . GLU A 1 88 ? -2.652 -6.159 8.142 1.00 95.69 88 GLU A N 1
ATOM 670 C CA . GLU A 1 88 ? -3.062 -6.165 6.732 1.00 95.69 88 GLU A CA 1
ATOM 671 C C . GLU A 1 88 ? -4.377 -6.927 6.512 1.00 95.69 88 GLU A C 1
ATOM 673 O O . GLU A 1 88 ? -5.242 -6.448 5.783 1.00 95.69 88 GLU A O 1
ATOM 678 N N . LEU A 1 89 ? -4.577 -8.069 7.183 1.00 97.50 89 LEU A N 1
ATOM 679 C CA . LEU A 1 89 ? -5.841 -8.808 7.111 1.00 97.50 89 LEU A CA 1
ATOM 680 C C . LEU A 1 89 ? -7.003 -7.969 7.661 1.00 97.50 89 LEU A C 1
ATOM 682 O O . LEU A 1 89 ? -8.057 -7.884 7.035 1.00 97.50 89 LEU A O 1
ATOM 686 N N . VAL A 1 90 ? -6.797 -7.299 8.800 1.00 98.12 90 VAL A N 1
ATOM 687 C CA . VAL A 1 90 ? -7.810 -6.403 9.381 1.00 98.12 90 VAL A CA 1
ATOM 688 C C . VAL A 1 90 ? -8.086 -5.215 8.454 1.00 98.12 90 VAL A C 1
ATOM 690 O O . VAL A 1 90 ? -9.246 -4.867 8.249 1.00 98.12 90 VAL A O 1
ATOM 693 N N . LYS A 1 91 ? -7.053 -4.619 7.844 1.00 94.69 91 LYS A N 1
ATOM 694 C CA . LYS A 1 91 ? -7.200 -3.531 6.863 1.00 94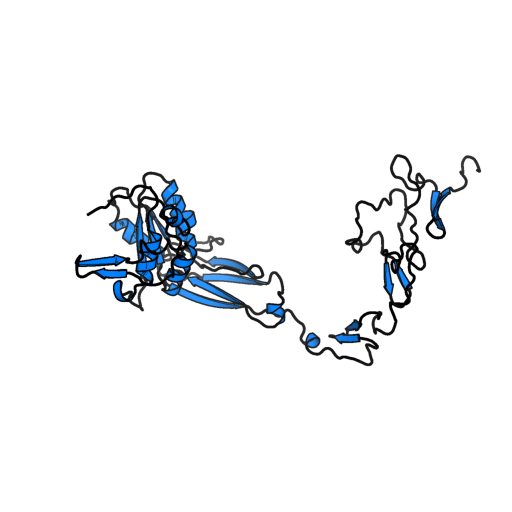.69 91 LYS A CA 1
ATOM 695 C C . LYS A 1 91 ? -8.052 -3.945 5.666 1.00 94.69 91 LYS A C 1
ATOM 697 O O . LYS A 1 91 ? -8.941 -3.192 5.271 1.00 94.69 91 LYS A O 1
ATOM 702 N N . MET A 1 92 ? -7.762 -5.114 5.096 1.00 92.00 92 MET A N 1
ATOM 703 C CA . MET A 1 92 ? -8.494 -5.678 3.963 1.00 92.00 92 MET A CA 1
ATOM 704 C C . MET A 1 92 ? -9.971 -5.831 4.319 1.00 92.00 92 MET A C 1
ATOM 706 O O . MET A 1 92 ? -10.821 -5.231 3.675 1.00 92.00 92 MET A O 1
ATOM 710 N N . VAL A 1 93 ? -10.262 -6.523 5.420 1.00 94.81 93 VAL A N 1
ATOM 711 C CA . VAL A 1 93 ? -11.629 -6.780 5.881 1.00 94.81 93 VAL A CA 1
ATOM 712 C C . VAL A 1 93 ? -12.398 -5.490 6.192 1.00 94.81 93 VAL A C 1
ATOM 714 O O . VAL A 1 93 ? -13.557 -5.368 5.806 1.00 94.81 93 VAL A O 1
ATOM 717 N N . LEU A 1 94 ? -11.775 -4.505 6.847 1.00 94.00 94 LEU A N 1
ATOM 718 C CA . LEU A 1 94 ? -12.392 -3.193 7.087 1.00 94.00 94 LEU A CA 1
ATOM 719 C C . LEU A 1 94 ? -12.732 -2.473 5.778 1.00 94.00 94 LEU A C 1
ATOM 721 O O . LEU A 1 94 ? -13.813 -1.899 5.656 1.00 94.00 94 LEU A O 1
ATOM 725 N N . THR A 1 95 ? -11.812 -2.515 4.811 1.00 89.12 95 THR A N 1
ATOM 726 C CA . THR A 1 95 ? -11.968 -1.854 3.508 1.00 89.12 95 THR A CA 1
ATOM 727 C C . THR A 1 95 ? -13.071 -2.519 2.689 1.00 89.12 95 THR A C 1
ATOM 729 O O . THR A 1 95 ? -13.956 -1.822 2.206 1.00 89.12 95 THR A O 1
ATOM 732 N N . ASP A 1 96 ? -13.079 -3.850 2.609 1.00 88.44 96 ASP A N 1
ATOM 733 C CA . ASP A 1 96 ? -14.068 -4.623 1.846 1.00 88.44 96 ASP A CA 1
ATOM 734 C C . ASP A 1 96 ? -15.495 -4.479 2.397 1.00 88.44 96 ASP A C 1
ATOM 736 O O . ASP A 1 96 ? -16.463 -4.685 1.668 1.00 88.44 96 ASP A O 1
ATOM 740 N N . ASN A 1 97 ? -15.633 -4.115 3.676 1.00 90.25 97 ASN A N 1
ATOM 741 C CA . ASN A 1 97 ? -16.924 -3.946 4.347 1.00 90.25 97 ASN A CA 1
ATOM 742 C C . ASN A 1 97 ? -17.329 -2.475 4.563 1.00 90.25 97 ASN A C 1
ATOM 744 O O . ASN A 1 97 ? -18.353 -2.219 5.210 1.00 90.25 97 ASN A O 1
ATOM 748 N N . ASP A 1 98 ? -16.552 -1.520 4.034 1.00 88.00 98 ASP A N 1
ATOM 749 C CA . ASP A 1 98 ? -16.748 -0.070 4.181 1.00 88.00 98 ASP A CA 1
ATOM 750 C C . ASP A 1 98 ? -16.841 0.399 5.651 1.00 88.00 98 ASP A C 1
ATOM 752 O O . ASP A 1 98 ? -17.624 1.290 6.003 1.00 88.00 98 ASP A O 1
ATOM 756 N N . ILE A 1 99 ? -16.037 -0.201 6.539 1.00 92.81 99 ILE A N 1
ATOM 757 C CA . ILE A 1 99 ? -16.021 0.104 7.977 1.00 92.81 99 ILE A CA 1
ATOM 758 C C . ILE A 1 99 ? -14.795 0.939 8.338 1.00 92.81 99 ILE A C 1
ATOM 760 O O . ILE A 1 99 ? -13.658 0.543 8.098 1.00 92.81 99 ILE A O 1
ATOM 764 N N . VAL A 1 100 ? -15.018 2.083 8.988 1.00 93.81 100 VAL A N 1
ATOM 765 C CA . VAL A 1 100 ? -13.934 2.966 9.443 1.00 93.81 100 VAL A CA 1
ATOM 766 C C . VAL A 1 100 ? -13.666 2.756 10.931 1.00 93.81 100 VAL A C 1
ATOM 768 O O . VAL A 1 100 ? -14.552 3.042 11.746 1.00 93.81 100 VAL A O 1
ATOM 771 N N . PRO A 1 101 ? -12.461 2.307 11.330 1.00 96.50 101 PRO A N 1
ATOM 772 C CA . PRO A 1 101 ? -12.127 2.196 12.738 1.00 96.50 101 PRO A CA 1
ATOM 773 C C . PRO A 1 101 ? -11.749 3.564 13.320 1.00 96.50 101 PRO A C 1
ATOM 775 O O . PRO A 1 101 ? -11.006 4.346 12.719 1.00 96.50 101 PRO A O 1
ATOM 778 N N . VAL A 1 102 ? -12.225 3.843 14.531 1.00 96.69 102 VAL A N 1
ATOM 779 C CA . VAL A 1 102 ? -11.790 4.991 15.328 1.00 96.69 102 VAL A CA 1
ATOM 780 C C . VAL A 1 102 ? -11.297 4.500 16.681 1.00 96.69 102 VAL A C 1
ATOM 782 O O . VAL A 1 102 ? -12.069 3.970 17.475 1.00 96.69 102 VAL A O 1
ATOM 785 N N . PHE A 1 103 ? -10.011 4.698 16.951 1.00 96.62 103 PHE A N 1
ATOM 786 C CA . PHE A 1 103 ? -9.361 4.294 18.191 1.00 96.62 103 PHE A CA 1
ATOM 787 C C . PHE A 1 103 ? -9.493 5.396 19.244 1.00 96.62 103 PHE A C 1
ATOM 789 O O . PHE A 1 103 ? -8.841 6.435 19.159 1.00 96.62 103 PHE A O 1
ATOM 796 N N . ALA A 1 104 ? -10.337 5.171 20.243 1.00 95.88 104 ALA A N 1
ATOM 797 C CA . ALA A 1 104 ? -10.430 5.977 21.450 1.00 95.88 104 ALA A CA 1
ATOM 798 C C . ALA A 1 104 ? -9.463 5.425 22.501 1.00 95.88 104 ALA A C 1
ATOM 800 O O . ALA A 1 104 ? -9.794 4.520 23.265 1.00 95.88 104 ALA A O 1
ATOM 801 N N . VAL A 1 105 ? -8.251 5.972 22.504 1.00 94.38 105 VAL A N 1
ATOM 802 C CA . VAL A 1 105 ? -7.144 5.441 23.299 1.00 94.38 105 VAL A CA 1
ATOM 803 C C . VAL A 1 105 ? -7.085 6.173 24.628 1.00 94.38 105 VAL A C 1
ATOM 805 O O . VAL A 1 105 ? -6.810 7.379 24.668 1.00 94.38 105 VAL A O 1
ATOM 808 N N . ALA A 1 106 ? -7.381 5.453 25.705 1.00 89.50 106 ALA A N 1
ATOM 809 C CA . ALA A 1 106 ? -7.108 5.908 27.057 1.00 89.50 106 ALA A CA 1
ATOM 810 C C . ALA A 1 106 ? -5.618 5.717 27.341 1.00 89.50 106 ALA A C 1
ATOM 812 O O . ALA A 1 106 ? -4.961 4.889 26.728 1.00 89.50 106 ALA A O 1
ATOM 813 N N . GLY A 1 107 ? -5.014 6.519 28.208 1.00 67.75 107 GLY A N 1
ATOM 814 C CA . GLY A 1 107 ? -3.594 6.292 28.447 1.00 67.75 107 GLY A CA 1
ATOM 815 C C . GLY A 1 107 ? -2.921 7.299 29.345 1.00 67.75 107 GLY A C 1
ATOM 816 O O . GLY A 1 107 ? -3.228 8.488 29.333 1.00 67.75 107 GLY A O 1
ATOM 817 N N . ILE A 1 108 ? -1.988 6.769 30.129 1.00 57.19 108 ILE A N 1
ATOM 818 C CA . ILE A 1 108 ? -1.188 7.469 31.138 1.00 57.19 108 ILE A CA 1
ATOM 819 C C . ILE A 1 108 ? 0.083 8.083 30.503 1.00 57.19 108 ILE A C 1
ATOM 821 O O . ILE A 1 108 ? 0.655 9.015 31.068 1.00 57.19 108 ILE A O 1
ATOM 825 N N . SER A 1 109 ? 0.507 7.613 29.319 1.00 64.31 109 SER A N 1
ATOM 826 C CA . SER A 1 109 ? 1.650 8.132 28.549 1.00 64.31 109 SER A CA 1
ATOM 827 C C . SER A 1 109 ? 1.245 8.543 27.126 1.00 64.31 109 SER A C 1
ATOM 829 O O . SER A 1 109 ? 0.435 7.888 26.472 1.00 64.31 109 SER A O 1
ATOM 831 N N . ASP A 1 110 ? 1.833 9.630 26.617 1.00 78.50 110 ASP A N 1
ATOM 832 C CA . ASP A 1 110 ? 1.582 10.123 25.252 1.00 78.50 110 ASP A CA 1
ATOM 833 C C . ASP A 1 110 ? 2.071 9.151 24.151 1.00 78.50 110 ASP A C 1
ATOM 835 O O . ASP A 1 110 ? 1.683 9.294 22.989 1.00 78.50 110 ASP A O 1
ATOM 839 N N . ASP A 1 111 ? 2.876 8.144 24.506 1.00 87.88 111 ASP A N 1
ATOM 840 C CA . ASP A 1 111 ? 3.490 7.198 23.566 1.00 87.88 111 ASP A CA 1
ATOM 841 C C . ASP A 1 111 ? 2.484 6.198 22.979 1.00 87.88 111 ASP A C 1
ATOM 843 O O . ASP A 1 111 ? 2.514 5.934 21.776 1.00 87.88 111 ASP A O 1
ATOM 847 N N . ILE A 1 112 ? 1.551 5.682 23.790 1.00 90.56 112 ILE A N 1
ATOM 848 C CA . ILE A 1 112 ? 0.526 4.732 23.317 1.00 90.56 112 ILE A CA 1
ATOM 849 C C . ILE A 1 112 ? -0.413 5.446 22.346 1.00 90.56 112 ILE A C 1
ATOM 851 O O . ILE A 1 112 ? -0.656 4.974 21.236 1.00 90.56 112 ILE A O 1
ATOM 855 N N . PHE A 1 113 ? -0.874 6.648 22.703 1.00 93.25 113 PHE A N 1
ATOM 856 C CA . PHE A 1 113 ? -1.664 7.456 21.779 1.00 93.25 113 PHE A CA 1
ATOM 857 C C . PHE A 1 113 ? -0.887 7.759 20.489 1.00 93.25 113 PHE A C 1
ATOM 859 O O . PHE A 1 113 ? -1.462 7.715 19.402 1.00 93.25 113 PHE A O 1
ATOM 866 N N . ALA A 1 114 ? 0.420 8.033 20.575 1.00 93.38 114 ALA A N 1
ATOM 867 C CA . ALA A 1 114 ? 1.248 8.259 19.396 1.00 93.38 114 ALA A CA 1
ATOM 868 C C . ALA A 1 114 ? 1.349 7.019 18.494 1.00 93.38 114 ALA A C 1
ATOM 870 O O . ALA A 1 114 ? 1.289 7.187 17.276 1.00 93.38 114 ALA A O 1
ATOM 871 N N . LEU A 1 115 ? 1.448 5.806 19.052 1.00 93.81 115 LEU A N 1
ATOM 872 C CA . LEU A 1 115 ? 1.413 4.553 18.287 1.00 93.81 115 LEU A CA 1
ATOM 873 C C . LEU A 1 115 ? 0.128 4.455 17.457 1.00 93.81 115 LEU A C 1
ATOM 875 O O . LEU A 1 115 ? 0.187 4.244 16.243 1.00 93.81 115 LEU A O 1
ATOM 879 N N . TYR A 1 116 ? -1.032 4.658 18.085 1.00 95.25 116 TYR A N 1
ATOM 880 C CA . TYR A 1 116 ? -2.301 4.577 17.367 1.00 95.25 116 TYR A CA 1
ATOM 881 C C . TYR A 1 116 ? -2.464 5.709 16.354 1.00 95.25 116 TYR A C 1
ATOM 883 O O . TYR A 1 116 ? -2.761 5.444 15.195 1.00 95.25 116 TYR A O 1
ATOM 891 N N . ASN A 1 117 ? -2.209 6.954 16.754 1.00 93.25 117 ASN A N 1
ATOM 892 C CA . ASN A 1 117 ? -2.443 8.131 15.918 1.00 93.25 117 ASN A CA 1
ATOM 893 C C . ASN A 1 117 ? -1.467 8.257 14.737 1.00 93.25 117 ASN A C 1
ATOM 895 O O . ASN A 1 117 ? -1.826 8.816 13.706 1.00 93.25 117 ASN A O 1
ATOM 899 N N . LYS A 1 118 ? -0.221 7.786 14.877 1.00 92.19 118 LYS A N 1
ATOM 900 C CA . LYS A 1 118 ? 0.805 7.926 13.828 1.00 92.19 118 LYS A CA 1
ATOM 901 C C . LYS A 1 118 ? 1.025 6.660 13.009 1.00 92.19 118 LYS A C 1
ATOM 903 O O . LYS A 1 118 ? 1.515 6.779 11.889 1.00 92.19 118 LYS A O 1
ATOM 908 N N . SER A 1 119 ? 0.682 5.489 13.544 1.00 93.75 119 SER A N 1
ATOM 909 C CA . SER A 1 119 ? 1.011 4.210 12.908 1.00 93.75 119 SER A CA 1
ATOM 910 C C . SER A 1 119 ? -0.224 3.347 12.666 1.00 93.75 119 SER A C 1
ATOM 912 O O . SER A 1 119 ? -0.535 3.058 11.514 1.00 93.75 119 SER A O 1
ATOM 914 N N . VAL A 1 120 ? -0.953 2.956 13.717 1.00 95.88 120 VAL A N 1
ATOM 915 C CA . VAL A 1 120 ? -2.025 1.948 13.588 1.00 95.88 120 VAL A CA 1
ATOM 916 C C . VAL A 1 120 ? -3.237 2.498 12.841 1.00 95.88 120 VAL A C 1
ATOM 918 O O . VAL A 1 120 ? -3.676 1.901 11.860 1.00 95.88 120 VAL A O 1
ATOM 921 N N . SER A 1 121 ? -3.780 3.642 13.268 1.00 94.19 121 SER A N 1
ATOM 922 C CA . SER A 1 121 ? -5.000 4.181 12.669 1.00 94.19 121 SER A CA 1
ATOM 923 C C . SER A 1 121 ? -4.793 4.621 11.216 1.00 94.19 121 SER A C 1
ATOM 925 O O . SER A 1 121 ? -5.612 4.220 10.391 1.00 94.19 121 SER A O 1
ATOM 927 N N . PRO A 1 122 ? -3.703 5.329 10.837 1.00 89.62 122 PRO A N 1
ATOM 928 C CA . PRO A 1 122 ? -3.477 5.678 9.435 1.00 89.62 122 PRO A CA 1
ATOM 929 C C . PRO A 1 122 ? -3.288 4.443 8.547 1.00 89.62 122 PRO A C 1
ATOM 931 O O . PRO A 1 122 ? -3.770 4.425 7.417 1.00 89.62 122 PRO A O 1
ATOM 934 N N . PHE A 1 123 ? -2.635 3.390 9.055 1.00 92.31 123 PHE A N 1
ATOM 935 C CA . PHE A 1 123 ? -2.461 2.143 8.310 1.00 92.31 123 PHE A CA 1
ATOM 936 C C . PHE A 1 123 ? -3.804 1.467 7.997 1.00 92.31 123 PHE A C 1
ATOM 938 O O . PHE A 1 123 ? -4.016 1.026 6.865 1.00 92.31 123 PHE A O 1
ATOM 945 N N . LEU A 1 124 ? -4.714 1.436 8.977 1.00 93.81 124 LEU A N 1
ATOM 946 C CA . LEU A 1 124 ? -6.053 0.842 8.880 1.00 93.81 124 LEU A CA 1
ATOM 947 C C . LEU A 1 124 ? -7.106 1.780 8.263 1.00 93.81 124 LEU A C 1
ATOM 949 O O . LEU A 1 124 ? -8.299 1.525 8.409 1.00 93.81 124 LEU A O 1
ATOM 953 N N . ASN A 1 125 ? -6.697 2.868 7.597 1.00 90.94 125 ASN A N 1
ATOM 954 C CA . ASN A 1 125 ? -7.607 3.866 7.019 1.00 90.94 125 ASN A CA 1
ATOM 955 C C . ASN A 1 125 ? -8.589 4.481 8.039 1.00 90.94 125 ASN A C 1
ATOM 957 O O . ASN A 1 125 ? -9.696 4.883 7.685 1.00 90.94 125 ASN A O 1
ATOM 961 N N . GLY A 1 126 ? -8.182 4.557 9.305 1.00 92.69 126 GLY A N 1
ATOM 962 C CA . GLY A 1 126 ? -8.984 5.045 10.418 1.00 92.69 126 GLY A CA 1
ATOM 963 C C . GLY A 1 126 ? -8.365 6.227 11.153 1.00 92.69 126 GLY A C 1
ATOM 964 O O . GLY A 1 126 ? -7.380 6.832 10.727 1.00 92.69 126 GLY A O 1
ATOM 965 N N . PHE A 1 127 ? -8.938 6.534 12.312 1.00 92.38 127 PHE A N 1
ATOM 966 C CA . PHE A 1 127 ? -8.569 7.702 13.115 1.00 92.38 127 PHE A CA 1
ATOM 967 C C . PHE A 1 127 ? -8.268 7.325 14.564 1.00 92.38 127 PHE A C 1
ATOM 969 O O . PHE A 1 127 ? -8.688 6.272 15.038 1.00 92.38 127 PHE A O 1
ATOM 976 N N . ALA A 1 128 ? -7.573 8.205 15.281 1.00 94.00 128 ALA A N 1
ATOM 977 C CA . ALA A 1 128 ? -7.363 8.086 16.717 1.00 94.00 128 ALA A CA 1
ATOM 978 C C . ALA A 1 128 ? -7.828 9.356 17.439 1.00 94.00 128 ALA A C 1
ATOM 980 O O . ALA A 1 128 ? -7.647 10.472 16.947 1.00 94.00 128 ALA A O 1
ATOM 981 N N . VAL A 1 129 ? -8.417 9.176 18.619 1.00 94.25 129 VAL A N 1
ATOM 982 C CA . VAL A 1 129 ? -8.909 10.234 19.510 1.00 94.25 129 VAL A CA 1
ATOM 983 C C . VAL A 1 129 ? -8.476 9.929 20.945 1.00 94.25 129 VAL A C 1
ATOM 985 O O . VAL A 1 129 ? -8.373 8.766 21.341 1.00 94.25 129 VAL A O 1
ATOM 988 N N . LYS A 1 130 ? -8.170 10.969 21.728 1.00 93.69 130 LYS A N 1
ATOM 989 C CA . LYS A 1 130 ? -7.722 10.799 23.119 1.00 93.69 130 LYS A CA 1
ATOM 990 C C . LYS A 1 130 ? -8.915 10.531 24.037 1.00 93.69 130 LYS A C 1
ATOM 992 O O . LYS A 1 130 ? -9.839 11.340 24.112 1.00 93.69 130 LYS A O 1
ATOM 997 N N . LEU A 1 131 ? -8.856 9.442 24.795 1.00 93.38 131 LEU A N 1
ATOM 998 C CA . LEU A 1 131 ? -9.805 9.119 25.858 1.00 93.38 131 LEU A CA 1
ATOM 999 C C . LEU A 1 131 ? -9.144 9.395 27.218 1.00 93.38 131 LEU A C 1
ATOM 1001 O O . LEU A 1 131 ? -7.964 9.128 27.426 1.00 93.38 131 LEU A O 1
ATOM 1005 N N . GLU A 1 132 ? -9.879 9.973 28.162 1.00 91.00 132 GLU A N 1
ATOM 1006 C CA . GLU A 1 132 ? -9.375 10.145 29.528 1.00 91.00 132 GLU A CA 1
ATOM 1007 C C . GLU A 1 132 ? -9.316 8.786 30.240 1.00 91.00 132 GLU A C 1
ATOM 1009 O O . GLU A 1 132 ? -10.173 7.938 30.014 1.00 91.00 132 GLU A O 1
ATOM 1014 N N . SER A 1 133 ? -8.360 8.573 31.152 1.00 85.56 133 SER A N 1
ATOM 1015 C CA . SER A 1 133 ? -8.172 7.276 31.835 1.00 85.56 133 SER A CA 1
ATOM 1016 C C . SER A 1 133 ? -9.416 6.779 32.589 1.00 85.56 133 SER A C 1
ATOM 1018 O O . SER A 1 133 ? -9.595 5.582 32.771 1.00 85.56 133 SER A O 1
ATOM 1020 N N . GLY A 1 134 ? -10.295 7.687 33.028 1.00 83.75 134 GLY A N 1
ATOM 1021 C CA . GLY A 1 134 ? -11.585 7.350 33.646 1.00 83.75 134 GLY A CA 1
ATOM 1022 C C . GLY A 1 134 ? -12.760 7.268 32.665 1.00 83.75 134 GLY A C 1
ATOM 1023 O O . GLY A 1 134 ? -13.899 7.115 33.098 1.00 83.75 134 GLY A O 1
ATOM 1024 N N . SER A 1 135 ? -12.508 7.437 31.364 1.00 87.00 135 SER A N 1
ATOM 1025 C CA . SER A 1 135 ? -13.510 7.603 30.303 1.00 87.00 135 SER A CA 1
ATOM 1026 C C . SER A 1 135 ? -14.533 8.717 30.579 1.00 87.00 135 SER A C 1
ATOM 1028 O O . SER A 1 135 ? -15.651 8.697 30.062 1.00 87.00 135 SER A O 1
ATOM 1030 N N . SER A 1 136 ? -14.172 9.716 31.392 1.00 90.88 136 SER A N 1
ATOM 1031 C CA . SER A 1 136 ? -15.051 10.829 31.784 1.00 90.88 136 SER A CA 1
ATOM 1032 C C . SER A 1 136 ? -15.463 11.711 30.605 1.00 90.88 136 SER A C 1
ATOM 1034 O O . SER A 1 136 ? -16.542 12.303 30.625 1.00 90.88 136 SER A O 1
ATOM 1036 N N . ASN A 1 137 ? -14.647 11.751 29.552 1.00 91.75 137 ASN A N 1
ATOM 1037 C CA . ASN A 1 137 ? -14.900 12.488 28.319 1.00 91.75 137 ASN A CA 1
ATOM 1038 C C . ASN A 1 137 ? -15.507 11.628 27.192 1.00 91.75 137 ASN A C 1
ATOM 1040 O O . ASN A 1 137 ? -15.447 12.034 26.033 1.00 91.75 137 ASN A O 1
ATOM 1044 N N . LEU A 1 138 ? -16.124 10.477 27.496 1.00 91.81 138 LEU A N 1
ATOM 1045 C CA . LEU A 1 138 ? -16.656 9.566 26.473 1.00 91.81 138 LEU A CA 1
ATOM 1046 C C . LEU A 1 138 ? -17.632 10.244 25.497 1.00 91.81 138 LEU A C 1
ATOM 1048 O O . LEU A 1 138 ? -17.543 10.038 24.292 1.00 91.81 138 LEU A O 1
ATOM 1052 N N . ILE A 1 139 ? -18.553 11.078 25.990 1.00 94.12 139 ILE A N 1
ATOM 1053 C CA . ILE A 1 139 ? -19.529 11.756 25.121 1.00 94.12 139 ILE A CA 1
ATOM 1054 C C . ILE A 1 139 ? -18.837 12.711 24.125 1.00 94.12 139 ILE A C 1
ATOM 1056 O O . ILE A 1 139 ? -19.091 12.584 22.926 1.00 94.12 139 ILE A O 1
ATOM 1060 N N . PRO A 1 140 ? -17.942 13.625 24.555 1.00 94.44 140 PRO A N 1
ATOM 1061 C CA . PRO A 1 140 ? -17.092 14.383 23.635 1.00 94.44 140 PRO A CA 1
ATOM 1062 C C . PRO A 1 140 ? -16.312 13.515 22.640 1.00 94.44 140 PRO A C 1
ATOM 1064 O O . PRO A 1 140 ? -16.296 13.836 21.455 1.00 94.44 140 PRO A O 1
ATOM 1067 N N . VAL A 1 141 ? -15.728 12.404 23.099 1.00 93.25 141 VAL A N 1
ATOM 1068 C CA . VAL A 1 141 ? -14.960 11.471 22.259 1.00 93.25 141 VAL A CA 1
ATOM 1069 C C . VAL A 1 141 ? -15.824 10.859 21.159 1.00 93.25 141 VAL A C 1
ATOM 1071 O O . VAL A 1 141 ? -15.382 10.786 20.019 1.00 93.25 141 VAL A O 1
ATOM 1074 N N . LEU A 1 142 ? -17.071 10.483 21.452 1.00 93.06 142 LEU A N 1
ATOM 1075 C CA . LEU A 1 142 ? -18.009 9.975 20.443 1.00 93.06 142 LEU A CA 1
ATOM 1076 C C . LEU A 1 142 ? -18.325 11.022 19.369 1.00 93.06 142 LEU A C 1
ATOM 1078 O O . LEU A 1 142 ? -18.374 10.704 18.181 1.00 93.06 142 LEU A O 1
ATOM 1082 N N . ILE A 1 143 ? -18.525 12.278 19.779 1.00 92.75 143 ILE A N 1
ATOM 1083 C CA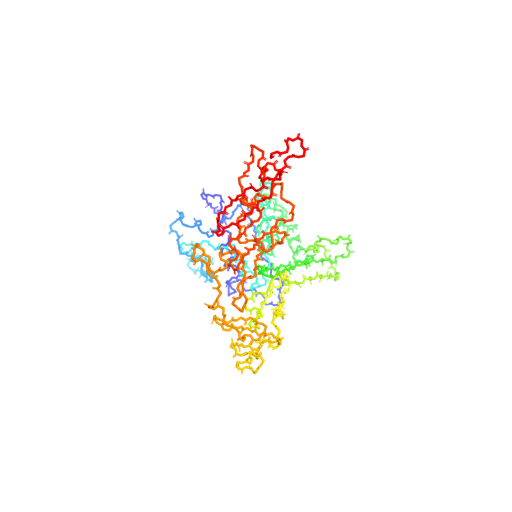 . ILE A 1 143 ? -18.787 13.385 18.851 1.00 92.75 143 ILE A CA 1
ATOM 1084 C C . ILE A 1 143 ? -17.559 13.638 17.971 1.00 92.75 143 ILE A C 1
ATOM 1086 O O . ILE A 1 143 ? -17.698 13.830 16.763 1.00 92.75 143 ILE A O 1
ATOM 1090 N N . GLU A 1 144 ? -16.366 13.637 18.563 1.00 91.25 144 GLU A N 1
ATOM 1091 C CA . GLU A 1 144 ? -15.108 13.807 17.838 1.00 91.25 144 GLU A CA 1
ATOM 1092 C C . GLU A 1 144 ? -14.858 12.649 16.867 1.00 91.25 144 GLU A C 1
ATOM 1094 O O . GLU A 1 144 ? -14.583 12.897 15.696 1.00 91.25 144 GLU A O 1
ATOM 1099 N N . ALA A 1 145 ? -15.035 11.403 17.312 1.00 91.81 145 ALA A N 1
ATOM 1100 C CA . ALA A 1 145 ? -14.897 10.205 16.489 1.00 91.81 145 ALA A CA 1
ATOM 1101 C C . ALA A 1 145 ? -15.815 10.253 15.264 1.00 91.81 145 ALA A C 1
ATOM 1103 O O . ALA A 1 145 ? -15.365 10.048 14.140 1.00 91.81 145 ALA A O 1
ATOM 1104 N N . TYR A 1 146 ? -17.087 10.605 15.464 1.00 90.44 146 TYR A N 1
ATOM 1105 C CA . TYR A 1 146 ? -18.024 10.785 14.361 1.00 90.44 146 TYR A CA 1
ATOM 1106 C C . TYR A 1 146 ? -17.556 11.882 13.397 1.00 90.44 146 TYR A C 1
ATOM 1108 O O . TYR A 1 146 ? -17.505 11.658 12.189 1.00 90.44 146 TYR A O 1
ATOM 1116 N N . ARG A 1 147 ? -17.158 13.052 13.920 1.00 88.38 147 ARG A N 1
ATOM 1117 C CA . ARG A 1 147 ? -16.659 14.174 13.108 1.00 88.38 147 ARG A CA 1
ATOM 1118 C C . ARG A 1 147 ? -15.417 13.813 12.303 1.00 88.38 147 ARG A C 1
ATOM 1120 O O . ARG A 1 147 ? -15.363 14.183 11.140 1.00 88.38 147 ARG A O 1
ATOM 1127 N N . LYS A 1 148 ? -14.470 13.064 12.872 1.00 87.00 148 LYS A N 1
ATOM 1128 C CA . LYS A 1 148 ? -13.282 12.582 12.151 1.00 87.00 148 LYS A CA 1
ATOM 1129 C C . LYS A 1 148 ? -13.659 11.782 10.908 1.00 87.00 148 LYS A C 1
ATOM 1131 O O . LYS A 1 148 ? -13.039 11.963 9.874 1.00 87.00 148 LYS A O 1
ATOM 1136 N N . VAL A 1 149 ? -14.701 10.954 10.984 1.00 87.69 149 VAL A N 1
ATOM 1137 C CA . VAL A 1 149 ? -15.145 10.142 9.842 1.00 87.69 149 VAL A CA 1
ATOM 1138 C C . VAL A 1 149 ? -15.946 10.956 8.824 1.00 87.69 149 VAL A C 1
ATOM 1140 O O . VAL A 1 149 ? -15.808 10.742 7.624 1.00 87.69 149 VAL A O 1
ATOM 1143 N N . VAL A 1 150 ? -16.812 11.872 9.270 1.00 85.56 150 VAL A N 1
ATOM 1144 C CA . VAL A 1 150 ? -17.729 12.572 8.349 1.00 85.56 150 VAL A CA 1
ATOM 1145 C C . VAL A 1 150 ? -17.195 13.891 7.801 1.00 85.56 150 VAL A C 1
ATOM 1147 O O . VAL A 1 150 ? -17.672 14.327 6.759 1.00 85.56 150 VAL A O 1
ATOM 1150 N N . ALA A 1 151 ? -16.248 14.523 8.494 1.00 84.62 151 ALA A N 1
ATOM 1151 C CA . ALA A 1 151 ? -15.702 15.835 8.152 1.00 84.62 151 ALA A CA 1
ATOM 1152 C C . ALA A 1 151 ? -14.248 15.771 7.666 1.00 84.62 151 ALA A C 1
ATOM 1154 O O . ALA A 1 151 ? -13.666 16.811 7.376 1.00 84.62 151 ALA A O 1
ATOM 1155 N N . ASN A 1 152 ? -13.644 14.584 7.563 1.00 82.50 152 ASN A N 1
ATOM 1156 C CA . ASN A 1 152 ? -12.345 14.437 6.917 1.00 82.50 152 ASN A CA 1
ATOM 1157 C C . ASN A 1 152 ? -12.508 13.699 5.592 1.00 82.50 152 ASN A C 1
ATOM 1159 O O . ASN A 1 152 ? -13.197 12.683 5.511 1.00 82.50 152 ASN A O 1
ATOM 1163 N N . ALA A 1 153 ? -11.835 14.194 4.560 1.00 84.50 153 ALA A N 1
ATOM 1164 C CA . ALA A 1 153 ? -11.658 13.483 3.306 1.00 84.50 153 ALA A CA 1
ATOM 1165 C C . ALA A 1 153 ? -10.168 13.228 3.114 1.00 84.50 153 ALA A C 1
ATOM 1167 O O . ALA A 1 153 ? -9.360 14.157 3.127 1.00 84.50 153 ALA A O 1
ATOM 1168 N N . GLN A 1 154 ? -9.815 11.964 2.923 1.00 84.06 154 GLN A N 1
ATOM 1169 C CA . GLN A 1 154 ? -8.462 11.536 2.598 1.00 84.06 154 GLN A CA 1
ATOM 1170 C C . GLN A 1 154 ? -8.522 10.468 1.515 1.00 84.06 154 GLN A C 1
ATOM 1172 O O . GLN A 1 154 ? -9.452 9.661 1.490 1.00 84.06 154 GLN A O 1
ATOM 1177 N N . LEU A 1 155 ? -7.526 10.464 0.634 1.00 87.12 155 LEU A N 1
ATOM 1178 C CA . LEU A 1 155 ? -7.343 9.388 -0.333 1.00 87.12 155 LEU A CA 1
ATOM 1179 C C . LEU A 1 155 ? -6.329 8.394 0.226 1.00 87.12 155 LEU A C 1
ATOM 1181 O O . LEU A 1 155 ? -5.195 8.770 0.528 1.00 87.12 155 LEU A O 1
ATOM 1185 N N . SER A 1 156 ? -6.727 7.130 0.328 1.00 85.12 156 SER A N 1
ATOM 1186 C CA . SER A 1 156 ? -5.838 6.023 0.670 1.00 85.12 156 SER A CA 1
ATOM 1187 C C . SER A 1 156 ? -5.696 5.083 -0.517 1.00 85.12 156 SER A C 1
ATOM 1189 O O . SER A 1 156 ? -6.685 4.690 -1.128 1.00 85.12 156 SER A O 1
ATOM 1191 N N . PHE A 1 157 ? -4.459 4.757 -0.872 1.00 87.44 157 PHE A N 1
ATOM 1192 C CA . PHE A 1 157 ? -4.134 3.879 -1.988 1.00 87.44 157 PHE A CA 1
ATOM 1193 C C . PHE A 1 157 ? -2.727 3.314 -1.805 1.00 87.44 157 PHE A C 1
ATOM 1195 O O . PHE A 1 157 ? -1.854 3.955 -1.216 1.00 87.44 157 PHE A O 1
ATOM 1202 N N . ASN A 1 158 ? -2.506 2.127 -2.361 1.00 85.12 158 ASN A N 1
ATOM 1203 C CA . ASN A 1 158 ? -1.185 1.525 -2.498 1.00 85.12 158 ASN A CA 1
ATOM 1204 C C . ASN A 1 158 ? -0.770 1.581 -3.970 1.00 85.12 158 ASN A C 1
ATOM 1206 O O . ASN A 1 158 ? -1.605 1.408 -4.859 1.00 85.12 158 ASN A O 1
ATOM 1210 N N . LEU A 1 159 ? 0.515 1.821 -4.225 1.00 89.38 159 LEU A N 1
ATOM 1211 C CA . LEU A 1 159 ? 1.059 1.870 -5.579 1.00 89.38 159 LEU A CA 1
ATOM 1212 C C . LEU A 1 159 ? 2.024 0.701 -5.802 1.00 89.38 159 LEU A C 1
ATOM 1214 O O . LEU A 1 159 ? 2.885 0.472 -4.952 1.00 89.38 159 LEU A O 1
ATOM 1218 N N . PRO A 1 160 ? 1.924 -0.004 -6.938 1.00 88.62 160 PRO A N 1
ATOM 1219 C CA . PRO A 1 160 ? 2.982 -0.885 -7.422 1.00 88.62 160 PRO A CA 1
ATOM 1220 C C . PRO A 1 160 ? 4.276 -0.111 -7.709 1.00 88.62 160 PRO A C 1
ATOM 1222 O O . PRO A 1 160 ? 4.222 1.046 -8.122 1.00 88.62 160 PRO A O 1
ATOM 1225 N N . ASP A 1 161 ? 5.432 -0.772 -7.605 1.00 88.75 161 ASP A N 1
ATOM 1226 C CA . ASP A 1 161 ? 6.761 -0.139 -7.729 1.00 88.75 161 ASP A CA 1
ATOM 1227 C C . ASP A 1 161 ? 7.008 0.615 -9.054 1.00 88.75 161 ASP A C 1
ATOM 1229 O O . ASP A 1 161 ? 7.807 1.555 -9.111 1.00 88.75 161 ASP A O 1
ATOM 1233 N N . HIS A 1 162 ? 6.317 0.217 -10.127 1.00 86.75 162 HIS A N 1
ATOM 1234 C CA . HIS A 1 162 ? 6.438 0.803 -11.466 1.00 86.75 162 HIS A CA 1
ATOM 1235 C C . HIS A 1 162 ? 5.493 1.997 -11.710 1.00 86.75 162 HIS A C 1
ATOM 1237 O O . HIS A 1 162 ? 5.553 2.617 -12.776 1.00 86.75 162 HIS A O 1
ATOM 1243 N N . ILE A 1 163 ? 4.638 2.344 -10.741 1.00 91.62 163 ILE A N 1
ATOM 1244 C CA . ILE A 1 163 ? 3.681 3.453 -10.815 1.00 91.62 163 ILE A CA 1
ATOM 1245 C C . ILE A 1 163 ? 4.037 4.509 -9.771 1.00 91.62 163 ILE A C 1
ATOM 1247 O O . ILE A 1 163 ? 4.254 4.219 -8.598 1.00 91.62 163 ILE A O 1
ATOM 1251 N N . LEU A 1 164 ? 4.035 5.769 -10.191 1.00 91.62 164 LEU A N 1
ATOM 1252 C CA . LEU A 1 164 ? 4.150 6.920 -9.309 1.00 91.62 164 LEU A CA 1
ATOM 1253 C C . LEU A 1 164 ? 2.817 7.660 -9.287 1.00 91.62 164 LEU A C 1
ATOM 1255 O O . LEU A 1 164 ? 2.171 7.822 -10.323 1.00 91.62 164 LEU A O 1
ATOM 1259 N N . ALA A 1 165 ? 2.417 8.142 -8.114 1.00 91.12 165 ALA A N 1
ATOM 1260 C CA . ALA A 1 165 ? 1.302 9.064 -8.014 1.00 91.12 165 ALA A CA 1
ATOM 1261 C C . ALA A 1 165 ? 1.575 10.176 -7.005 1.00 91.12 165 ALA A C 1
ATOM 1263 O O . ALA A 1 165 ? 2.113 9.945 -5.918 1.00 91.12 165 ALA A O 1
ATOM 1264 N N . THR A 1 166 ? 1.166 11.386 -7.363 1.00 89.25 166 THR A N 1
ATOM 1265 C CA . THR A 1 166 ? 1.104 12.536 -6.462 1.00 89.25 166 THR A CA 1
ATOM 1266 C C . THR A 1 166 ? -0.349 12.942 -6.275 1.00 89.25 166 THR A C 1
ATOM 1268 O O . THR A 1 166 ? -1.171 12.771 -7.172 1.00 89.25 166 THR A O 1
ATOM 1271 N N . VAL A 1 167 ? -0.674 13.446 -5.087 1.00 87.62 167 VAL A N 1
ATOM 1272 C CA . VAL A 1 167 ? -2.017 13.925 -4.750 1.00 87.62 167 VAL A CA 1
ATOM 1273 C C . VAL A 1 167 ? -1.891 15.308 -4.147 1.00 87.62 167 VAL A C 1
ATOM 1275 O O . VAL A 1 167 ? -1.121 15.504 -3.205 1.00 87.62 167 VAL A O 1
ATOM 1278 N N . GLU A 1 168 ? -2.682 16.228 -4.674 1.00 85.75 168 GLU A N 1
ATOM 1279 C CA . GLU A 1 168 ? -2.862 17.576 -4.159 1.00 85.75 168 GLU A CA 1
ATOM 1280 C C . GLU A 1 168 ? -4.324 17.734 -3.742 1.00 85.75 168 GLU A C 1
ATOM 1282 O O . GLU A 1 168 ? -5.227 17.562 -4.562 1.00 85.75 168 GLU A O 1
ATOM 1287 N N . ALA A 1 169 ? -4.569 18.022 -2.463 1.00 85.12 169 ALA A N 1
ATOM 1288 C CA . ALA A 1 169 ? -5.906 18.337 -1.976 1.00 85.12 169 ALA A CA 1
ATOM 1289 C C . ALA A 1 169 ? -6.132 19.853 -1.999 1.00 85.12 169 ALA A C 1
ATOM 1291 O O . ALA A 1 169 ? -5.350 20.618 -1.430 1.00 85.12 169 ALA A O 1
ATOM 1292 N N . ASN A 1 170 ? -7.221 20.276 -2.632 1.00 83.19 170 ASN A N 1
ATOM 1293 C CA . ASN A 1 170 ? -7.720 21.640 -2.603 1.00 83.19 170 ASN A CA 1
ATOM 1294 C C . ASN A 1 170 ? -8.845 21.730 -1.566 1.00 83.19 170 ASN A C 1
ATOM 1296 O O . ASN A 1 170 ? -10.022 21.503 -1.860 1.00 83.19 170 ASN A O 1
ATOM 1300 N N . CYS A 1 171 ? -8.448 22.005 -0.326 1.00 79.19 171 CYS A N 1
ATOM 1301 C CA . CYS A 1 171 ? -9.364 22.324 0.760 1.00 79.19 171 CYS A CA 1
ATOM 1302 C C . CYS A 1 171 ? -9.658 23.833 0.712 1.00 79.19 171 CYS A C 1
ATOM 1304 O O . CYS A 1 171 ? -8.771 24.612 0.371 1.00 79.19 171 CYS A O 1
ATOM 1306 N N . SER A 1 172 ? -10.866 24.270 1.079 1.00 71.06 172 SER A N 1
ATOM 1307 C CA . SER A 1 172 ? -11.268 25.690 1.058 1.00 71.06 172 SER A CA 1
ATOM 1308 C C . SER A 1 172 ? -10.320 26.639 1.816 1.00 71.06 172 SER A C 1
ATOM 1310 O O . SER A 1 172 ? -10.279 27.835 1.522 1.00 71.06 172 SER A O 1
ATOM 1312 N N . ASP A 1 173 ? -9.513 26.107 2.739 1.00 64.62 173 ASP A N 1
ATOM 1313 C CA . ASP A 1 173 ? -8.364 26.783 3.334 1.00 64.62 173 ASP A CA 1
ATOM 1314 C C . ASP A 1 173 ? -7.086 26.533 2.512 1.00 64.62 173 ASP A C 1
ATOM 1316 O O . ASP A 1 173 ? -6.610 25.404 2.400 1.00 64.62 173 ASP A O 1
ATOM 1320 N N . TYR A 1 174 ? -6.509 27.613 1.968 1.00 53.53 174 TYR A N 1
ATOM 1321 C CA . TYR A 1 174 ? -5.300 27.671 1.126 1.00 53.53 174 TYR A CA 1
ATOM 1322 C C . TYR A 1 174 ? -4.042 27.034 1.771 1.00 53.53 174 TYR A C 1
ATOM 1324 O O . TYR A 1 174 ? -3.100 27.731 2.154 1.00 53.53 174 TYR A O 1
ATOM 1332 N N . LEU A 1 175 ? -3.970 25.704 1.866 1.00 56.12 175 LEU A N 1
ATOM 1333 C CA . LEU A 1 175 ? -2.760 24.962 2.242 1.00 56.12 175 LEU A CA 1
ATOM 1334 C C . LEU A 1 175 ? -2.487 23.823 1.235 1.00 56.12 175 LEU A C 1
ATOM 1336 O O . LEU A 1 175 ? -2.915 22.690 1.450 1.00 56.12 175 LEU A O 1
ATOM 1340 N N . PRO A 1 176 ? -1.731 24.097 0.155 1.00 51.72 176 PRO A N 1
ATOM 1341 C CA . PRO A 1 176 ? -1.631 23.241 -1.036 1.00 51.72 176 PRO A CA 1
ATOM 1342 C C . PRO A 1 176 ? -0.731 21.990 -0.906 1.00 51.72 176 PRO A C 1
ATOM 1344 O O . PRO A 1 176 ? -0.137 21.560 -1.887 1.00 51.72 176 PRO A O 1
ATOM 1347 N N . GLN A 1 177 ? -0.573 21.391 0.281 1.00 51.84 177 GLN A N 1
ATOM 1348 C CA . GLN A 1 177 ? 0.339 20.240 0.470 1.00 51.84 177 GLN A CA 1
ATOM 1349 C C . GLN A 1 177 ? -0.179 19.144 1.412 1.00 51.84 177 GLN A C 1
ATOM 1351 O O . GLN A 1 177 ? 0.607 18.466 2.074 1.00 51.84 177 GLN A O 1
ATOM 1356 N N . ARG A 1 178 ? -1.495 18.939 1.503 1.00 63.06 178 ARG A N 1
ATOM 1357 C CA . ARG A 1 178 ? -2.049 17.825 2.290 1.00 63.06 178 ARG A CA 1
ATOM 1358 C C . ARG A 1 178 ? -2.684 16.775 1.380 1.00 63.06 178 ARG A C 1
ATOM 1360 O O . ARG A 1 178 ? -3.281 17.110 0.368 1.00 63.06 178 ARG A O 1
ATOM 1367 N N . ARG A 1 179 ? -2.551 15.499 1.761 1.00 69.31 179 ARG A N 1
ATOM 1368 C CA . ARG A 1 179 ? -3.321 14.362 1.205 1.00 69.31 179 ARG A CA 1
ATOM 1369 C C . ARG A 1 179 ? -4.686 14.197 1.892 1.00 69.31 179 ARG A C 1
ATOM 1371 O O . ARG A 1 179 ? -5.382 13.213 1.667 1.00 69.31 179 ARG A O 1
ATOM 1378 N N . GLU A 1 180 ? -5.031 15.141 2.761 1.00 77.75 180 GLU A N 1
ATOM 1379 C CA . GLU A 1 180 ? -6.195 15.113 3.634 1.00 77.75 180 GLU A CA 1
ATOM 1380 C C . GLU A 1 180 ? -6.749 16.534 3.760 1.00 77.75 180 GLU A C 1
ATOM 1382 O O . GLU A 1 180 ? -6.000 17.483 4.018 1.00 77.75 180 GLU A O 1
ATOM 1387 N N . CYS A 1 181 ? -8.063 16.655 3.620 1.00 79.88 181 CYS A N 1
ATOM 1388 C CA . CYS A 1 181 ? -8.825 17.811 4.057 1.00 79.88 181 CYS A CA 1
ATOM 1389 C C . CYS A 1 181 ? -9.538 17.447 5.360 1.00 79.88 181 CYS A C 1
ATOM 1391 O O . CYS A 1 181 ? -10.195 16.409 5.438 1.00 79.88 181 CYS A O 1
ATOM 1393 N N . VAL A 1 182 ? -9.399 18.295 6.375 1.00 79.69 182 VAL A N 1
ATOM 1394 C CA . VAL A 1 182 ? -10.019 18.116 7.695 1.00 79.69 182 VAL A CA 1
ATOM 1395 C C . VAL A 1 182 ? -11.082 19.178 7.921 1.00 79.69 182 VAL A C 1
ATOM 1397 O O . VAL A 1 182 ? -10.998 20.258 7.343 1.00 79.69 182 VAL A O 1
ATOM 1400 N N . GLU A 1 183 ? -12.054 18.873 8.780 1.00 77.88 183 GLU A N 1
ATOM 1401 C CA . GLU A 1 183 ? -13.137 19.797 9.157 1.00 77.88 183 GLU A CA 1
ATOM 1402 C C . GLU A 1 183 ? -13.955 20.327 7.966 1.00 77.88 183 GLU A C 1
ATOM 1404 O O . GLU A 1 183 ? -14.513 21.423 7.996 1.00 77.88 183 GLU A O 1
ATOM 1409 N N . ILE A 1 184 ? -14.078 19.504 6.926 1.00 75.50 184 ILE A N 1
ATOM 1410 C CA . ILE A 1 184 ? -14.961 19.721 5.789 1.00 75.50 184 ILE A CA 1
ATOM 1411 C C . ILE A 1 184 ? -16.383 19.743 6.341 1.00 75.50 184 ILE A C 1
ATOM 1413 O O . ILE A 1 184 ? -16.912 18.725 6.785 1.00 75.50 184 ILE A O 1
ATOM 1417 N N . GLY A 1 185 ? -16.981 20.930 6.391 1.00 74.19 185 GLY A N 1
ATOM 1418 C CA . GLY A 1 185 ? -18.374 21.095 6.781 1.00 74.19 185 GLY A CA 1
ATOM 1419 C C . GLY A 1 185 ? -19.304 20.555 5.694 1.00 74.19 185 GLY A C 1
ATOM 1420 O O . GLY A 1 185 ? -19.267 19.389 5.322 1.00 74.19 185 GLY A O 1
ATOM 1421 N N . ASN A 1 186 ? -20.131 21.430 5.131 1.00 75.56 186 ASN A N 1
ATOM 1422 C CA . ASN A 1 186 ? -20.987 21.086 3.988 1.00 75.56 186 ASN A CA 1
ATOM 1423 C C . ASN A 1 186 ? -20.343 21.470 2.645 1.00 75.56 186 ASN A C 1
ATOM 1425 O O . ASN A 1 186 ? -21.043 21.720 1.664 1.00 75.56 186 ASN A O 1
ATOM 1429 N N . GLU A 1 187 ? -19.022 21.601 2.620 1.00 78.00 187 GLU A N 1
ATOM 1430 C CA . GLU A 1 187 ? -18.281 22.082 1.461 1.00 78.00 187 GLU A CA 1
ATOM 1431 C C . GLU A 1 187 ? -17.827 20.923 0.575 1.00 78.00 187 GLU A C 1
ATOM 1433 O O . GLU A 1 187 ? -17.702 19.782 1.015 1.00 78.00 187 GLU A O 1
ATOM 1438 N N . THR A 1 188 ? -17.601 21.219 -0.702 1.00 82.69 188 THR A N 1
ATOM 1439 C CA . THR A 1 188 ? -17.007 20.263 -1.638 1.00 82.69 188 THR A CA 1
ATOM 1440 C C . THR A 1 188 ? -15.509 20.509 -1.687 1.00 82.69 188 THR A C 1
ATOM 1442 O O . THR A 1 188 ? -15.087 21.638 -1.922 1.00 82.69 188 THR A O 1
ATOM 1445 N N . VAL A 1 189 ? -14.723 19.456 -1.480 1.00 84.38 189 VAL A N 1
ATOM 1446 C CA . VAL A 1 189 ? -13.267 19.481 -1.656 1.00 84.38 189 VAL A CA 1
ATOM 1447 C C . VAL A 1 189 ? -12.894 18.775 -2.951 1.00 84.38 189 VAL A C 1
ATOM 1449 O O . VAL A 1 189 ? -13.583 17.848 -3.380 1.00 84.38 189 VAL A O 1
ATOM 1452 N N . GLU A 1 190 ? -11.800 19.204 -3.567 1.00 86.44 190 GLU A N 1
ATOM 1453 C CA . GLU A 1 190 ? -11.307 18.630 -4.817 1.00 86.44 190 GLU A CA 1
ATOM 1454 C C . GLU A 1 190 ? -9.913 18.036 -4.603 1.00 86.44 190 GLU A C 1
ATOM 1456 O O . GLU A 1 190 ? -9.057 18.651 -3.970 1.00 86.44 190 GLU A O 1
ATOM 1461 N N . PHE A 1 191 ? -9.685 16.831 -5.126 1.00 88.00 191 PHE A N 1
ATOM 1462 C CA . PHE A 1 191 ? -8.378 16.180 -5.106 1.00 88.00 191 PHE A CA 1
ATOM 1463 C C . PHE A 1 191 ? -7.860 16.039 -6.533 1.00 88.00 191 PHE A C 1
ATOM 1465 O O . PHE A 1 191 ? -8.515 15.431 -7.378 1.00 88.00 191 PHE A O 1
ATOM 1472 N N . THR A 1 192 ? -6.651 16.534 -6.775 1.00 89.44 192 THR A N 1
ATOM 1473 C CA . THR A 1 192 ? -5.934 16.347 -8.036 1.00 89.44 192 THR A CA 1
ATOM 1474 C C . THR A 1 192 ? -4.900 15.247 -7.851 1.00 89.44 192 THR A C 1
ATOM 1476 O O . THR A 1 192 ? -3.899 15.435 -7.160 1.00 89.44 192 THR A O 1
ATOM 1479 N N . MET A 1 193 ? -5.133 14.088 -8.467 1.00 90.56 193 MET A N 1
ATOM 1480 C CA . MET A 1 193 ? -4.185 12.972 -8.483 1.00 90.56 193 MET A CA 1
ATOM 1481 C C . MET A 1 193 ? -3.480 12.908 -9.840 1.00 90.56 193 MET A C 1
ATOM 1483 O O . MET A 1 193 ? -4.132 12.750 -10.869 1.00 90.56 193 MET A O 1
ATOM 1487 N N . SER A 1 194 ? -2.151 13.011 -9.851 1.00 91.88 194 SER A N 1
ATOM 1488 C CA . SER A 1 194 ? -1.336 12.810 -11.055 1.00 91.88 194 SER A CA 1
ATOM 1489 C C . SER A 1 194 ? -0.684 11.437 -10.996 1.00 91.88 194 SER A C 1
ATOM 1491 O O . SER A 1 194 ? 0.064 11.165 -10.063 1.00 91.88 194 SER A O 1
ATOM 1493 N N . VAL A 1 195 ? -0.957 10.583 -11.983 1.00 93.00 195 VAL A N 1
ATOM 1494 C CA . VAL A 1 195 ? -0.425 9.214 -12.074 1.00 93.00 195 VAL A CA 1
ATOM 1495 C C . VAL A 1 195 ? 0.540 9.128 -13.253 1.00 93.00 195 VAL A C 1
ATOM 1497 O O . VAL A 1 195 ? 0.218 9.581 -14.351 1.00 93.00 195 VAL A O 1
ATOM 1500 N N . SER A 1 196 ? 1.717 8.545 -13.043 1.00 91.00 196 SER A N 1
ATOM 1501 C CA . SER A 1 196 ? 2.728 8.344 -14.081 1.00 91.00 196 SER A CA 1
ATOM 1502 C C . SER A 1 196 ? 3.385 6.969 -13.978 1.00 91.00 196 SER A C 1
ATOM 1504 O O . SER A 1 196 ? 3.434 6.349 -12.916 1.00 91.00 196 SER A O 1
ATOM 1506 N N . LEU A 1 197 ? 3.889 6.476 -15.109 1.00 90.81 197 LEU A N 1
ATOM 1507 C CA . LEU A 1 197 ? 4.686 5.254 -15.165 1.00 90.81 197 LEU A CA 1
ATOM 1508 C C . LEU A 1 197 ? 6.156 5.610 -14.954 1.00 90.81 197 LEU A C 1
ATOM 1510 O O . LEU A 1 197 ? 6.686 6.488 -15.634 1.00 90.81 197 LEU A O 1
ATOM 1514 N N . ARG A 1 198 ? 6.815 4.917 -14.024 1.00 89.81 198 ARG A N 1
ATOM 1515 C CA . ARG A 1 198 ? 8.265 5.036 -13.825 1.00 89.81 198 ARG A CA 1
ATOM 1516 C C . ARG A 1 198 ? 9.031 4.273 -14.898 1.00 89.81 198 ARG A C 1
ATOM 1518 O O . ARG A 1 198 ? 10.048 4.749 -15.392 1.00 89.81 198 ARG A O 1
ATOM 1525 N N . GLU A 1 199 ? 8.536 3.091 -15.235 1.00 87.31 199 GLU A N 1
ATOM 1526 C CA . GLU A 1 199 ? 9.120 2.198 -16.225 1.00 87.31 199 GLU A CA 1
ATOM 1527 C C . GLU A 1 199 ? 8.036 1.374 -16.923 1.00 87.31 199 GLU A C 1
ATOM 1529 O O . GLU A 1 199 ? 6.921 1.214 -16.425 1.00 87.31 199 GLU A O 1
ATOM 1534 N N . CYS A 1 200 ? 8.383 0.840 -18.091 1.00 88.56 200 CYS A N 1
ATOM 1535 C CA . CYS A 1 200 ? 7.533 -0.061 -18.856 1.00 88.56 200 CYS A CA 1
ATOM 1536 C C . CYS A 1 200 ? 7.912 -1.514 -18.563 1.00 88.56 200 CYS A C 1
ATOM 1538 O O . CYS A 1 200 ? 8.840 -2.050 -19.180 1.00 88.56 200 CYS A O 1
ATOM 1540 N N . THR A 1 201 ? 7.181 -2.144 -17.642 1.00 89.69 201 THR A N 1
ATOM 1541 C CA . THR A 1 201 ? 7.301 -3.578 -17.344 1.00 89.69 201 THR A CA 1
ATOM 1542 C C . THR A 1 201 ? 6.862 -4.428 -18.542 1.00 89.69 201 THR A C 1
ATOM 1544 O O . THR A 1 201 ? 6.145 -3.955 -19.428 1.00 89.69 201 THR A O 1
ATOM 1547 N N . GLN A 1 202 ? 7.272 -5.701 -18.581 1.00 87.62 202 GLN A N 1
ATOM 1548 C CA . GLN A 1 202 ? 6.840 -6.613 -19.651 1.00 87.62 202 GLN A CA 1
ATOM 1549 C C . GLN A 1 202 ? 5.319 -6.793 -19.681 1.00 87.62 202 GLN A C 1
ATOM 1551 O O . GLN A 1 202 ? 4.721 -6.823 -20.746 1.00 87.62 202 GLN A O 1
ATOM 1556 N N . GLU A 1 203 ? 4.668 -6.804 -18.519 1.00 88.25 203 GLU A N 1
ATOM 1557 C CA . GLU A 1 203 ? 3.210 -6.907 -18.433 1.00 88.25 203 GLU A CA 1
ATOM 1558 C C . GLU A 1 203 ? 2.508 -5.736 -19.132 1.00 88.25 203 GLU A C 1
ATOM 1560 O O . GLU A 1 203 ? 1.561 -5.951 -19.888 1.00 88.25 203 GLU A O 1
ATOM 1565 N N . LEU A 1 204 ? 3.010 -4.511 -18.944 1.00 87.75 204 LEU A N 1
ATOM 1566 C CA . LEU A 1 204 ? 2.489 -3.328 -19.632 1.00 87.75 204 LEU A CA 1
ATOM 1567 C C . LEU A 1 204 ? 2.770 -3.373 -21.142 1.00 87.75 204 LEU A C 1
ATOM 1569 O O . LEU A 1 204 ? 1.935 -2.932 -21.928 1.00 87.75 204 LEU A O 1
ATOM 1573 N N . ARG A 1 205 ? 3.914 -3.930 -21.564 1.00 86.25 205 ARG A N 1
ATOM 1574 C CA . ARG A 1 205 ? 4.242 -4.157 -22.988 1.00 86.25 205 ARG A CA 1
ATOM 1575 C C . ARG A 1 205 ? 3.335 -5.197 -23.644 1.00 86.25 20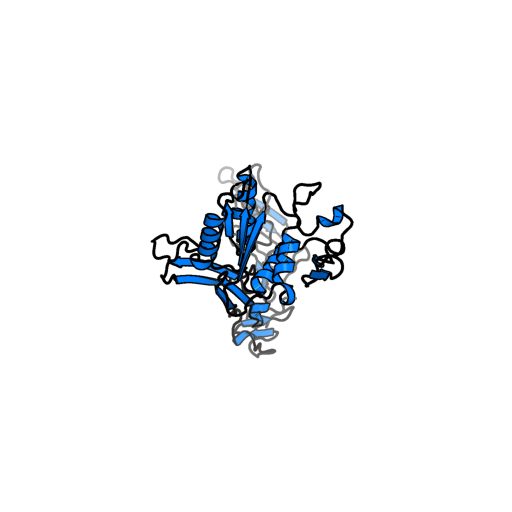5 ARG A C 1
ATOM 1577 O O . ARG A 1 205 ? 3.007 -5.051 -24.819 1.00 86.25 205 ARG A O 1
ATOM 1584 N N . ASP A 1 206 ? 2.874 -6.174 -22.869 1.00 86.50 206 ASP A N 1
ATOM 1585 C CA . ASP A 1 206 ? 1.919 -7.212 -23.269 1.00 86.50 206 ASP A CA 1
ATOM 1586 C C . ASP A 1 206 ? 0.451 -6.734 -23.216 1.00 86.50 206 ASP A C 1
ATOM 1588 O O . ASP A 1 206 ? -0.476 -7.548 -23.220 1.00 86.50 206 ASP A O 1
ATOM 1592 N N . ASN A 1 207 ? 0.211 -5.417 -23.161 1.00 85.19 207 ASN A N 1
ATOM 1593 C CA . ASN A 1 207 ? -1.112 -4.792 -23.056 1.00 85.19 207 ASN A CA 1
ATOM 1594 C C . ASN A 1 207 ? -1.924 -5.214 -21.816 1.00 85.19 207 ASN A C 1
ATOM 1596 O O . ASN A 1 207 ? -3.157 -5.127 -21.823 1.00 85.19 207 ASN A O 1
ATOM 1600 N N . LYS A 1 208 ? -1.272 -5.662 -20.735 1.00 89.62 208 LYS A N 1
ATOM 1601 C CA . LYS A 1 208 ? -1.959 -5.862 -19.454 1.00 89.62 208 LYS A CA 1
ATOM 1602 C C . LYS A 1 208 ? -2.126 -4.523 -18.747 1.00 89.62 208 LYS A C 1
ATOM 1604 O O . LYS A 1 208 ? -1.271 -3.643 -18.830 1.00 89.62 208 LYS A O 1
ATOM 1609 N N . SER A 1 209 ? -3.247 -4.377 -18.051 1.00 91.06 209 SER A N 1
ATOM 1610 C CA . SER A 1 209 ? -3.527 -3.214 -17.217 1.00 91.06 209 SER A CA 1
ATOM 1611 C C . SER A 1 209 ? -3.308 -3.533 -15.747 1.00 91.06 209 SER A C 1
ATOM 1613 O O . SER A 1 209 ? -3.622 -4.637 -15.302 1.00 91.06 209 SER A O 1
ATOM 1615 N N . THR A 1 210 ? -2.870 -2.529 -15.002 1.00 89.75 210 THR A N 1
ATOM 1616 C CA . THR A 1 210 ? -2.756 -2.568 -13.547 1.00 89.75 210 THR A CA 1
ATOM 1617 C C . THR A 1 210 ? -3.824 -1.671 -12.945 1.00 89.75 210 THR A C 1
ATOM 1619 O O . THR A 1 210 ? -4.006 -0.537 -13.389 1.00 89.75 210 THR A O 1
ATOM 1622 N N . ASP A 1 211 ? -4.520 -2.162 -11.929 1.00 90.75 211 ASP A N 1
ATOM 1623 C CA . ASP A 1 211 ? -5.570 -1.409 -11.257 1.00 90.75 211 ASP A CA 1
ATOM 1624 C C . ASP A 1 211 ? -5.029 -0.783 -9.964 1.00 90.75 211 ASP A C 1
ATOM 1626 O O . ASP A 1 211 ? -4.393 -1.454 -9.152 1.00 90.75 211 ASP A O 1
ATOM 1630 N N . ILE A 1 212 ? -5.290 0.509 -9.768 1.00 92.69 212 ILE A N 1
ATOM 1631 C CA . ILE A 1 212 ? -5.058 1.212 -8.504 1.00 92.69 212 ILE A CA 1
ATOM 1632 C C . ILE A 1 212 ? -6.415 1.381 -7.831 1.00 92.69 212 ILE A C 1
ATOM 1634 O O . ILE A 1 212 ? -7.304 2.039 -8.376 1.00 92.69 212 ILE A O 1
ATOM 1638 N N . ILE A 1 213 ? -6.566 0.805 -6.643 1.00 89.75 213 ILE A N 1
ATOM 1639 C CA . ILE A 1 213 ? -7.757 0.993 -5.814 1.00 89.75 213 ILE A CA 1
ATOM 1640 C C . ILE A 1 213 ? -7.522 2.221 -4.940 1.00 89.75 213 ILE A C 1
ATOM 1642 O O . ILE A 1 213 ? -6.573 2.261 -4.154 1.00 89.75 213 ILE A O 1
ATOM 1646 N N . VAL A 1 214 ? -8.376 3.229 -5.102 1.00 90.69 214 VAL A N 1
ATOM 1647 C CA . VAL A 1 214 ? -8.368 4.443 -4.290 1.00 90.69 214 VAL A CA 1
ATOM 1648 C C . VAL A 1 214 ? -9.576 4.414 -3.367 1.00 90.69 214 VAL A C 1
ATOM 1650 O O . VAL A 1 214 ? -10.725 4.462 -3.810 1.00 90.69 214 VAL A O 1
ATOM 1653 N N . THR A 1 215 ? -9.308 4.351 -2.070 1.00 85.94 215 THR A N 1
ATOM 1654 C CA . THR A 1 215 ? -10.312 4.320 -1.010 1.00 85.94 215 THR A CA 1
ATOM 1655 C C . THR A 1 215 ? -10.478 5.713 -0.415 1.00 85.94 215 THR A C 1
ATOM 1657 O O . THR A 1 215 ? -9.498 6.365 -0.047 1.00 85.94 215 THR A O 1
ATOM 1660 N N . ILE A 1 216 ? -11.730 6.151 -0.280 1.00 85.62 216 ILE A N 1
ATOM 1661 C CA . ILE A 1 216 ? -12.137 7.326 0.492 1.00 85.62 216 ILE A CA 1
ATOM 1662 C C . ILE A 1 216 ? -12.796 6.799 1.772 1.00 85.62 216 ILE A C 1
ATOM 1664 O O . ILE A 1 216 ? -13.953 6.363 1.719 1.00 85.62 216 ILE A O 1
ATOM 1668 N N . PRO A 1 217 ? -12.082 6.784 2.912 1.00 80.94 217 PRO A N 1
ATOM 1669 C CA . PRO A 1 217 ? -12.561 6.119 4.118 1.00 80.94 217 PRO A CA 1
ATOM 1670 C C . PRO A 1 217 ? -13.939 6.619 4.559 1.00 80.94 217 PRO A C 1
ATOM 1672 O O . PRO A 1 217 ? -14.155 7.816 4.742 1.00 80.94 217 PRO A O 1
ATOM 1675 N N . GLY A 1 218 ? -14.882 5.687 4.714 1.00 74.38 218 GLY A N 1
ATOM 1676 C CA . GLY A 1 218 ? -16.246 5.975 5.165 1.00 74.38 218 GLY A CA 1
ATOM 1677 C C . GLY A 1 218 ? -17.145 6.640 4.123 1.00 74.38 218 GLY A C 1
ATOM 1678 O O . GLY A 1 218 ? -18.182 7.191 4.506 1.00 74.38 218 GLY A O 1
ATOM 1679 N N . PHE A 1 219 ? -16.752 6.628 2.845 1.00 78.25 219 PHE A N 1
ATOM 1680 C CA . PHE A 1 219 ? -17.553 7.153 1.741 1.00 78.25 219 PHE A CA 1
ATOM 1681 C C . PHE A 1 219 ? -17.683 6.164 0.577 1.00 78.25 219 PHE A C 1
ATOM 1683 O O . PHE A 1 219 ? -18.790 5.716 0.299 1.00 78.25 219 PHE A O 1
ATOM 1690 N N . SER A 1 220 ? -16.584 5.851 -0.117 1.00 79.69 220 SER A N 1
ATOM 1691 C CA . SER A 1 220 ? -16.581 4.921 -1.255 1.00 79.69 220 SER A CA 1
ATOM 1692 C C . SER A 1 220 ? -15.159 4.565 -1.681 1.00 79.69 220 SER A C 1
ATOM 1694 O O . SER A 1 220 ? -14.200 5.248 -1.320 1.00 79.69 220 SER A O 1
ATOM 1696 N N . GLN A 1 221 ? -15.031 3.596 -2.581 1.00 85.56 221 GLN A N 1
ATOM 1697 C CA . GLN A 1 221 ? -13.805 3.342 -3.335 1.00 85.56 221 GLN A CA 1
ATOM 1698 C C . GLN A 1 221 ? -14.026 3.493 -4.841 1.00 85.56 221 GLN A C 1
ATOM 1700 O O . GLN A 1 221 ? -15.129 3.282 -5.347 1.00 85.56 221 GLN A O 1
ATOM 1705 N N . PHE A 1 222 ? -12.969 3.850 -5.565 1.00 89.19 222 PHE A N 1
ATOM 1706 C CA . PHE A 1 222 ? -12.959 3.866 -7.024 1.00 89.19 222 PHE A CA 1
ATOM 1707 C C . PHE A 1 222 ? -11.654 3.284 -7.564 1.00 89.19 222 PHE A C 1
ATOM 1709 O O . PHE A 1 222 ? -10.639 3.221 -6.872 1.00 89.19 222 PHE A O 1
ATOM 1716 N N . LEU A 1 223 ? -11.694 2.835 -8.817 1.00 91.75 223 LEU A N 1
ATOM 1717 C CA . LEU A 1 223 ? -10.596 2.120 -9.453 1.00 91.75 223 LEU A CA 1
ATOM 1718 C C . LEU A 1 223 ? -10.034 2.933 -10.618 1.00 91.75 223 LEU A C 1
ATOM 1720 O O . LEU A 1 223 ? -10.772 3.356 -11.509 1.00 91.75 223 LEU A O 1
ATOM 1724 N N . ILE A 1 224 ? -8.717 3.126 -10.615 1.00 93.00 224 ILE A N 1
ATOM 1725 C CA . ILE A 1 224 ? -7.974 3.726 -11.721 1.00 93.00 224 ILE A CA 1
ATOM 1726 C C . ILE A 1 224 ? -7.273 2.597 -12.468 1.00 93.00 224 ILE A C 1
ATOM 1728 O O . ILE A 1 224 ? -6.324 2.002 -11.962 1.00 93.00 224 ILE A O 1
ATOM 1732 N N . LYS A 1 225 ? -7.733 2.316 -13.687 1.00 93.06 225 LYS A N 1
ATOM 1733 C CA . LYS A 1 225 ? -7.095 1.341 -14.571 1.00 93.06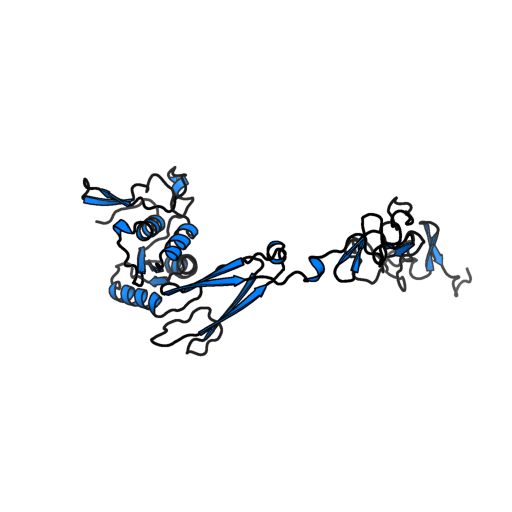 225 LYS A CA 1
ATOM 1734 C C . LYS A 1 225 ? -5.960 2.000 -15.345 1.00 93.06 225 LYS A C 1
ATOM 1736 O O . LYS A 1 225 ? -6.201 2.898 -16.151 1.00 93.06 225 LYS A O 1
ATOM 1741 N N . VAL A 1 226 ? -4.738 1.535 -15.122 1.00 91.50 226 VAL A N 1
ATOM 1742 C CA . VAL A 1 226 ? -3.526 2.031 -15.775 1.00 91.50 226 VAL A CA 1
ATOM 1743 C C . VAL A 1 226 ? -3.085 1.037 -16.842 1.00 91.50 226 VAL A C 1
ATOM 1745 O O . VAL A 1 226 ? -2.787 -0.118 -16.551 1.00 91.50 226 VAL A O 1
ATOM 1748 N N . SER A 1 227 ? -3.026 1.491 -18.091 1.00 89.75 227 SER A N 1
ATOM 1749 C CA . SER A 1 227 ? -2.471 0.742 -19.222 1.00 89.75 227 SER A CA 1
ATOM 1750 C C . SER A 1 227 ? -1.290 1.504 -19.812 1.00 89.75 227 SER A C 1
ATOM 1752 O O . SER A 1 227 ? -1.391 2.709 -20.048 1.00 89.75 227 SER A O 1
ATOM 1754 N N . GLY A 1 228 ? -0.183 0.810 -20.063 1.00 87.38 228 GLY A N 1
ATOM 1755 C CA . GLY A 1 228 ? 1.009 1.400 -20.665 1.00 87.38 228 GLY A CA 1
ATOM 1756 C C . GLY A 1 228 ? 0.979 1.302 -22.185 1.00 87.38 228 GLY A C 1
ATOM 1757 O O . GLY A 1 228 ? 0.707 0.240 -22.733 1.00 87.38 228 GLY A O 1
ATOM 1758 N N . HIS A 1 229 ? 1.309 2.392 -22.874 1.00 86.69 229 HIS A N 1
ATOM 1759 C CA . HIS A 1 229 ? 1.617 2.355 -24.302 1.00 86.69 229 HIS A CA 1
ATOM 1760 C C . HIS A 1 229 ? 3.137 2.288 -24.478 1.00 86.69 229 HIS A C 1
ATOM 1762 O O . HIS A 1 229 ? 3.805 3.293 -24.706 1.00 86.69 229 HIS A O 1
ATOM 1768 N N . CYS A 1 230 ? 3.679 1.095 -24.246 1.00 87.50 230 CYS A N 1
ATOM 1769 C CA . CYS A 1 230 ? 5.119 0.861 -24.113 1.00 87.50 230 CYS A CA 1
ATOM 1770 C C . CYS A 1 230 ? 5.789 0.303 -25.376 1.00 87.50 230 CYS A C 1
ATOM 1772 O O . CYS A 1 230 ? 7.019 0.263 -25.441 1.00 87.50 230 CYS A O 1
ATOM 1774 N N . SER A 1 231 ? 4.989 -0.155 -26.335 1.00 84.69 231 SER A N 1
ATOM 1775 C CA . SER A 1 231 ? 5.432 -0.841 -27.548 1.00 84.69 231 SER A CA 1
ATOM 1776 C C . SER A 1 231 ? 4.928 -0.080 -28.767 1.00 84.69 231 SER A C 1
ATOM 1778 O O . SER A 1 231 ? 3.837 0.497 -28.735 1.00 84.69 231 SER A O 1
ATOM 1780 N N . CYS A 1 232 ? 5.702 -0.089 -29.846 1.00 84.06 232 CYS A N 1
ATOM 1781 C CA . CYS A 1 232 ? 5.285 0.543 -31.093 1.00 84.06 232 CYS A CA 1
ATOM 1782 C C . CYS A 1 232 ? 4.381 -0.410 -31.886 1.00 84.06 232 CYS A C 1
ATOM 1784 O O . CYS A 1 232 ? 4.622 -1.614 -31.936 1.00 84.06 232 CYS A O 1
ATOM 1786 N N . GLU A 1 233 ? 3.377 0.112 -32.594 1.00 83.88 233 GLU A N 1
ATOM 1787 C CA . GLU A 1 233 ? 2.472 -0.726 -33.402 1.00 83.88 233 GLU A CA 1
ATOM 1788 C C . GLU A 1 233 ? 3.226 -1.587 -34.437 1.00 83.88 233 GLU A C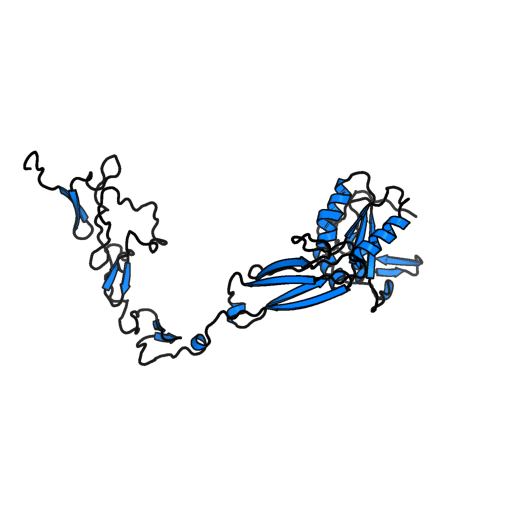 1
ATOM 1790 O O . GLU A 1 233 ? 2.878 -2.748 -34.664 1.00 83.88 233 GLU A O 1
ATOM 1795 N N . CYS A 1 234 ? 4.310 -1.055 -35.012 1.00 85.31 234 CYS A N 1
ATOM 1796 C CA . CYS A 1 234 ? 5.155 -1.741 -35.993 1.00 85.31 234 CYS A CA 1
ATOM 1797 C C . CYS A 1 234 ? 5.983 -2.906 -35.420 1.00 85.31 234 CYS A C 1
ATOM 1799 O O . CYS A 1 234 ? 6.466 -3.733 -36.192 1.00 85.31 234 CYS A O 1
ATOM 1801 N N . GLU A 1 235 ? 6.134 -3.009 -34.095 1.00 82.62 235 GLU A N 1
ATOM 1802 C CA . GLU A 1 235 ? 6.853 -4.116 -33.446 1.00 82.62 235 GLU A CA 1
ATOM 1803 C C . GLU A 1 235 ? 6.035 -5.410 -33.456 1.00 82.62 235 GLU A C 1
ATOM 1805 O O . GLU A 1 235 ? 6.592 -6.502 -33.381 1.00 82.62 235 GLU A O 1
ATOM 1810 N N . SER A 1 236 ? 4.712 -5.301 -33.604 1.00 79.06 236 SER A N 1
ATOM 1811 C CA . SER A 1 236 ? 3.804 -6.451 -33.626 1.00 79.06 236 SER A CA 1
ATOM 1812 C C . SER A 1 236 ? 3.890 -7.288 -34.909 1.00 79.06 236 SER A C 1
ATOM 1814 O O . SER A 1 236 ? 3.395 -8.415 -34.936 1.00 79.06 236 SER A O 1
ATOM 1816 N N . GLN A 1 237 ? 4.509 -6.757 -35.972 1.00 80.56 237 GLN A N 1
ATOM 1817 C CA . GLN A 1 237 ? 4.593 -7.392 -37.294 1.00 80.56 237 GLN A CA 1
ATOM 1818 C C . GLN A 1 237 ? 6.041 -7.434 -37.817 1.00 80.56 237 GLN A C 1
ATOM 1820 O O . GLN A 1 237 ? 6.347 -6.818 -38.843 1.00 80.56 237 GLN A O 1
ATOM 1825 N N . PRO A 1 238 ? 6.960 -8.153 -37.146 1.00 80.31 238 PRO A N 1
ATOM 1826 C CA . PRO A 1 238 ? 8.310 -8.330 -37.663 1.00 80.31 238 PRO A CA 1
ATOM 1827 C C . PRO A 1 238 ? 8.259 -9.122 -38.976 1.00 80.31 238 PRO A C 1
ATOM 1829 O O . PRO A 1 238 ? 7.737 -10.238 -39.035 1.00 80.31 238 PRO A O 1
ATOM 1832 N N . THR A 1 239 ? 8.823 -8.561 -40.044 1.00 83.50 239 THR A N 1
ATOM 1833 C CA . THR A 1 239 ? 8.884 -9.234 -41.346 1.00 83.50 239 THR A CA 1
ATOM 1834 C C . THR A 1 239 ? 10.142 -10.089 -41.407 1.00 83.50 239 THR A C 1
ATOM 1836 O O . THR A 1 239 ? 11.250 -9.572 -41.565 1.00 83.50 239 THR A O 1
ATOM 1839 N N . ARG A 1 240 ? 9.980 -11.410 -41.274 1.00 79.31 240 ARG A N 1
ATOM 1840 C CA . ARG A 1 240 ? 11.088 -12.362 -41.435 1.00 79.31 240 ARG A CA 1
ATOM 1841 C C . ARG A 1 240 ? 11.475 -12.515 -42.901 1.00 79.31 240 ARG A C 1
ATOM 1843 O O . ARG A 1 240 ? 10.593 -12.660 -43.745 1.00 79.31 240 ARG A O 1
ATOM 1850 N N . GLY A 1 241 ? 12.777 -12.540 -43.192 1.00 72.06 241 GLY A N 1
ATOM 1851 C CA . GLY A 1 241 ? 13.279 -12.750 -44.555 1.00 72.06 241 GLY A CA 1
ATOM 1852 C C . GLY A 1 241 ? 12.893 -11.627 -45.520 1.00 72.06 241 GLY A C 1
ATOM 1853 O O . GLY A 1 241 ? 12.641 -11.880 -46.699 1.00 72.06 241 GLY A O 1
ATOM 1854 N N . SER A 1 242 ? 12.792 -10.396 -45.009 1.00 81.81 242 SER A N 1
ATOM 1855 C CA . SER A 1 242 ? 12.642 -9.206 -45.848 1.00 81.81 242 SER A CA 1
ATOM 1856 C C . SER A 1 242 ? 13.804 -9.124 -46.839 1.00 81.81 242 SER A C 1
ATOM 1858 O O . SER A 1 242 ? 14.947 -9.390 -46.481 1.00 81.81 242 SER A O 1
ATOM 1860 N N . THR A 1 243 ? 13.545 -8.680 -48.070 1.00 83.44 243 THR A N 1
ATOM 1861 C CA . THR A 1 243 ? 14.614 -8.415 -49.049 1.00 83.44 243 THR A CA 1
ATOM 1862 C C . THR A 1 243 ? 15.598 -7.340 -48.583 1.00 83.44 243 THR A C 1
ATOM 1864 O O . THR A 1 243 ? 16.700 -7.260 -49.113 1.00 83.44 243 THR A O 1
ATOM 1867 N N . GLU A 1 244 ? 15.205 -6.511 -47.612 1.00 86.12 244 GLU A N 1
ATOM 1868 C CA . GLU A 1 244 ? 16.046 -5.467 -47.015 1.00 86.12 244 GLU A CA 1
ATOM 1869 C C . GLU A 1 244 ? 16.949 -6.001 -45.891 1.00 86.12 244 GLU A C 1
ATOM 1871 O O . GLU A 1 244 ? 18.037 -5.470 -45.680 1.00 86.12 244 GLU A O 1
ATOM 1876 N N . CYS A 1 245 ? 16.532 -7.071 -45.204 1.00 88.44 245 CYS A N 1
ATOM 1877 C CA . CYS A 1 245 ? 17.269 -7.691 -44.102 1.00 88.44 245 CYS A CA 1
ATOM 1878 C C . CYS A 1 245 ? 17.643 -9.121 -44.492 1.00 88.44 245 CYS A C 1
ATOM 1880 O O . CYS A 1 245 ? 16.889 -10.057 -44.236 1.00 88.44 245 CYS A O 1
ATOM 1882 N N . SER A 1 246 ? 18.807 -9.279 -45.127 1.00 88.62 246 SER A N 1
ATOM 1883 C CA . SER A 1 246 ? 19.235 -10.539 -45.752 1.00 88.62 246 SER A CA 1
ATOM 1884 C C . SER A 1 246 ? 19.166 -11.721 -44.778 1.00 88.62 246 SER A C 1
ATOM 1886 O O . SER A 1 246 ? 18.535 -12.729 -45.083 1.00 88.62 246 SER A O 1
ATOM 1888 N N . ASN A 1 247 ? 19.780 -11.574 -43.599 1.00 88.00 247 ASN A N 1
ATOM 1889 C CA . ASN A 1 247 ? 19.810 -12.586 -42.539 1.00 88.00 247 ASN A CA 1
ATOM 1890 C C . ASN A 1 247 ? 19.283 -11.998 -41.224 1.00 88.00 247 ASN A C 1
ATOM 1892 O O . ASN A 1 247 ? 20.023 -11.818 -40.256 1.00 88.00 247 ASN A O 1
ATOM 1896 N N . GLY A 1 248 ? 18.019 -11.583 -41.232 1.00 89.44 248 GLY A N 1
ATOM 1897 C CA . GLY A 1 248 ? 17.367 -11.041 -40.050 1.00 89.44 248 GLY A CA 1
ATOM 1898 C C . GLY A 1 248 ? 15.908 -10.683 -40.285 1.00 89.44 248 GLY A C 1
ATOM 1899 O O . GLY A 1 248 ? 15.313 -10.972 -41.328 1.00 89.44 248 GLY A O 1
ATOM 1900 N N . ASN A 1 249 ? 15.332 -10.012 -39.295 1.00 90.38 249 ASN A N 1
ATOM 1901 C CA . ASN A 1 249 ? 13.940 -9.584 -39.317 1.00 90.38 249 ASN A CA 1
ATOM 1902 C C . ASN A 1 249 ? 13.857 -8.064 -39.435 1.00 90.38 249 ASN A C 1
ATOM 1904 O O . ASN A 1 249 ? 14.539 -7.351 -38.705 1.00 90.38 249 ASN A O 1
ATOM 1908 N N . LEU A 1 250 ? 12.996 -7.571 -40.323 1.00 90.12 250 LEU A N 1
ATOM 1909 C CA . LEU A 1 250 ? 12.692 -6.146 -40.415 1.00 90.12 250 LEU A CA 1
ATOM 1910 C C . LEU A 1 250 ? 11.610 -5.793 -39.389 1.00 90.12 250 LEU A C 1
ATOM 1912 O O . LEU A 1 250 ? 10.481 -6.278 -39.494 1.00 90.12 250 LEU A O 1
ATOM 1916 N N . THR A 1 251 ? 11.940 -4.918 -38.443 1.00 91.12 251 THR A N 1
ATOM 1917 C CA . THR A 1 251 ? 11.023 -4.410 -37.418 1.00 91.12 251 THR A CA 1
ATOM 1918 C C . THR A 1 251 ? 11.115 -2.890 -37.384 1.00 91.12 251 THR A C 1
ATOM 1920 O O . THR A 1 251 ? 12.193 -2.340 -37.186 1.00 91.12 251 THR A O 1
ATOM 1923 N N . CYS A 1 252 ? 9.996 -2.192 -37.599 1.00 88.75 252 CYS A N 1
ATOM 1924 C CA . CYS A 1 252 ? 9.940 -0.721 -37.572 1.00 88.75 252 CYS A CA 1
ATOM 1925 C C . CYS A 1 252 ? 10.981 -0.007 -38.467 1.00 88.75 252 CYS A C 1
ATOM 1927 O O . CYS A 1 252 ? 11.451 1.076 -38.130 1.00 88.75 252 CYS A O 1
ATOM 1929 N N . GLY A 1 253 ? 11.348 -0.601 -39.610 1.00 87.94 253 GLY A N 1
ATOM 1930 C CA . GLY A 1 253 ? 12.347 -0.031 -40.526 1.00 87.94 253 GLY A CA 1
ATOM 1931 C C . GLY A 1 253 ? 13.807 -0.310 -40.147 1.00 87.94 253 GLY A C 1
ATOM 1932 O O . GLY A 1 253 ? 14.707 0.208 -40.801 1.00 87.94 253 GLY A O 1
ATOM 1933 N N . LEU A 1 254 ? 14.049 -1.126 -39.118 1.00 89.62 254 LEU A N 1
ATOM 1934 C CA . LEU A 1 254 ? 15.376 -1.562 -38.686 1.00 89.62 254 LEU A CA 1
ATOM 1935 C C . LEU A 1 254 ? 15.518 -3.077 -38.849 1.00 89.62 254 LEU A C 1
ATOM 1937 O O . LEU A 1 254 ? 14.580 -3.832 -38.581 1.00 89.62 254 LEU A O 1
ATOM 1941 N N . CYS A 1 255 ? 16.698 -3.529 -39.266 1.00 90.00 255 CYS A N 1
ATOM 1942 C CA . CYS A 1 255 ? 17.009 -4.950 -39.339 1.00 90.00 255 CYS A CA 1
ATOM 1943 C C . CYS A 1 255 ? 17.539 -5.460 -37.994 1.00 90.00 255 CYS A C 1
ATOM 1945 O O . CYS A 1 255 ? 18.574 -5.005 -37.515 1.00 90.00 255 CYS A O 1
ATOM 1947 N N . ASN A 1 256 ? 16.848 -6.435 -37.408 1.00 90.62 256 ASN A N 1
ATOM 1948 C CA . ASN A 1 256 ? 17.325 -7.211 -36.271 1.00 90.62 256 ASN A CA 1
ATOM 1949 C C . ASN A 1 256 ? 17.986 -8.495 -36.794 1.00 90.62 256 ASN A C 1
ATOM 1951 O O . ASN A 1 256 ? 17.279 -9.411 -37.226 1.00 90.62 256 ASN A O 1
ATOM 1955 N N . CYS A 1 257 ? 19.318 -8.519 -36.836 1.00 88.69 257 CYS A N 1
ATOM 1956 C CA . CYS A 1 257 ? 20.084 -9.594 -37.465 1.00 88.69 257 CYS A CA 1
ATOM 1957 C C . CYS A 1 257 ? 20.064 -10.886 -36.653 1.00 88.69 257 CYS A C 1
ATOM 1959 O O . CYS A 1 257 ? 20.103 -10.868 -35.423 1.00 88.69 257 CYS A O 1
ATOM 1961 N N . ASP A 1 258 ? 20.032 -12.010 -37.363 1.00 88.31 258 ASP A N 1
ATOM 1962 C CA . ASP A 1 258 ? 20.203 -13.324 -36.761 1.00 88.31 258 ASP A CA 1
ATOM 1963 C C . ASP A 1 258 ? 21.640 -13.484 -36.226 1.00 88.31 258 ASP A C 1
ATOM 1965 O O . ASP A 1 258 ? 22.572 -12.786 -36.637 1.00 88.31 258 ASP A O 1
ATOM 1969 N N . GLU A 1 259 ? 21.836 -14.429 -35.308 1.00 86.19 259 GLU A N 1
ATOM 1970 C CA . GLU A 1 259 ? 23.146 -14.702 -34.712 1.00 86.19 259 GLU A CA 1
ATOM 1971 C C . GLU A 1 259 ? 24.215 -14.979 -35.791 1.00 86.19 259 GLU A C 1
ATOM 1973 O O . GLU A 1 259 ? 24.005 -15.763 -36.719 1.00 86.19 259 GLU A O 1
ATOM 1978 N N . GLY A 1 260 ? 25.377 -14.326 -35.675 1.00 81.56 260 GLY A N 1
ATOM 1979 C CA . GLY A 1 260 ? 26.475 -14.456 -36.643 1.00 81.56 260 GLY A CA 1
ATOM 1980 C C . GLY A 1 260 ? 26.380 -13.541 -37.873 1.00 81.56 260 GLY A C 1
ATOM 1981 O O . GLY A 1 260 ? 27.236 -13.641 -38.762 1.00 81.56 260 GLY A O 1
ATOM 1982 N N . TRP A 1 261 ? 25.392 -12.642 -37.921 1.00 85.19 261 TRP A N 1
ATOM 1983 C CA . TRP A 1 261 ? 25.211 -11.642 -38.976 1.00 85.19 261 TRP A CA 1
ATOM 1984 C C . TRP A 1 261 ? 25.181 -10.221 -38.416 1.00 85.19 261 TRP A C 1
ATOM 1986 O O . TRP A 1 261 ? 24.807 -9.997 -37.268 1.00 85.19 261 TRP A O 1
ATOM 1996 N N . GLY A 1 262 ? 25.591 -9.250 -39.231 1.00 82.12 262 GLY A N 1
ATOM 1997 C CA . GLY A 1 262 ? 25.657 -7.847 -38.830 1.00 82.12 262 GLY A CA 1
ATOM 1998 C C . GLY A 1 262 ? 25.477 -6.875 -39.992 1.00 82.12 262 GLY A C 1
ATOM 1999 O O . GLY A 1 262 ? 25.200 -7.268 -41.129 1.00 82.12 262 GLY A O 1
ATOM 2000 N N . GLY A 1 263 ? 25.642 -5.589 -39.687 1.00 80.88 263 GLY A N 1
ATOM 2001 C CA . GLY A 1 263 ? 25.410 -4.487 -40.619 1.00 80.88 263 GLY A CA 1
ATOM 2002 C C . GLY A 1 263 ? 23.934 -4.097 -40.732 1.00 80.88 263 GLY A C 1
ATOM 2003 O O . GLY A 1 263 ? 23.036 -4.850 -40.361 1.00 80.88 263 GLY A O 1
ATOM 2004 N N . SER A 1 264 ? 23.672 -2.916 -41.294 1.00 85.00 264 SER A N 1
ATOM 2005 C CA . SER A 1 264 ? 22.324 -2.324 -41.387 1.00 85.00 264 SER A CA 1
ATOM 2006 C C . SER A 1 264 ? 21.300 -3.160 -42.166 1.00 85.00 264 SER A C 1
ATOM 2008 O O . SER A 1 264 ? 20.103 -2.934 -42.025 1.00 85.00 264 SER A O 1
ATOM 2010 N N . THR A 1 265 ? 21.761 -4.120 -42.972 1.00 88.50 265 THR A N 1
ATOM 2011 C CA . THR A 1 265 ? 20.938 -5.020 -43.803 1.00 88.50 265 THR A CA 1
ATOM 2012 C C . THR A 1 265 ? 21.179 -6.504 -43.501 1.00 88.50 265 THR A C 1
ATOM 2014 O O . THR A 1 265 ? 20.711 -7.374 -44.239 1.00 88.50 265 THR A O 1
ATOM 2017 N N . CYS A 1 266 ? 21.926 -6.827 -42.437 1.00 87.81 266 CYS A N 1
ATOM 2018 C CA . CYS A 1 266 ? 22.285 -8.202 -42.063 1.00 87.81 266 CYS A CA 1
ATOM 2019 C C . CYS A 1 266 ? 22.962 -9.002 -43.193 1.00 87.81 266 CYS A C 1
ATOM 2021 O O . CYS A 1 266 ? 22.766 -10.213 -43.330 1.00 87.81 266 CYS A O 1
ATOM 2023 N N . SER A 1 267 ? 23.710 -8.320 -44.064 1.00 86.25 267 SER A N 1
ATOM 2024 C CA . SER A 1 267 ? 24.289 -8.898 -45.282 1.00 86.25 267 SER A CA 1
ATOM 2025 C C . SER A 1 267 ? 25.671 -9.518 -45.076 1.00 86.25 267 SER A C 1
ATOM 2027 O O . SER A 1 267 ? 26.174 -10.196 -45.970 1.00 86.25 267 SER A O 1
ATOM 2029 N N . CYS A 1 268 ? 26.315 -9.273 -43.936 1.00 81.44 268 CYS A N 1
ATOM 2030 C CA . CYS A 1 268 ? 27.703 -9.649 -43.692 1.00 81.44 268 CYS A CA 1
ATOM 2031 C C . CYS A 1 268 ? 27.820 -10.575 -42.474 1.00 81.44 268 CYS A C 1
ATOM 2033 O O . CYS A 1 268 ? 27.111 -10.405 -41.481 1.00 81.44 268 CYS A O 1
ATOM 2035 N N . SER A 1 269 ? 28.710 -11.567 -42.555 1.00 79.38 269 SER A N 1
ATOM 2036 C CA . SER A 1 269 ? 28.963 -12.476 -41.437 1.00 79.38 269 SER A CA 1
ATOM 2037 C C . SER A 1 269 ? 29.867 -11.804 -40.407 1.00 79.38 269 SER A C 1
ATOM 2039 O O . SER A 1 269 ? 30.906 -11.248 -40.759 1.00 79.38 269 SER A O 1
ATOM 2041 N N . THR A 1 270 ? 29.506 -11.904 -39.131 1.00 72.25 270 THR A N 1
ATOM 2042 C CA . THR A 1 270 ? 30.328 -11.450 -37.998 1.00 72.25 270 THR A CA 1
ATOM 2043 C C . THR A 1 270 ? 31.292 -12.537 -37.505 1.00 72.25 270 THR A C 1
ATOM 2045 O O . THR A 1 270 ? 32.173 -12.271 -36.694 1.00 72.25 270 THR A O 1
ATOM 2048 N N . LEU A 1 271 ? 31.208 -13.759 -38.052 1.00 70.81 271 LEU A N 1
ATOM 2049 C CA . LEU A 1 271 ? 32.119 -14.872 -37.737 1.00 70.81 271 LEU A CA 1
ATOM 2050 C C . LEU A 1 271 ? 33.507 -14.737 -38.385 1.00 70.81 271 LEU A C 1
ATOM 2052 O O . LEU A 1 271 ? 34.395 -15.537 -38.100 1.00 70.81 271 LEU A O 1
ATOM 2056 N N . GLN A 1 272 ? 33.695 -13.764 -39.278 1.00 75.00 272 GLN A N 1
ATOM 2057 C CA . GLN A 1 272 ? 34.946 -13.555 -40.018 1.00 75.00 272 GLN A CA 1
ATOM 2058 C C . GLN A 1 272 ? 35.831 -12.453 -39.424 1.00 75.00 272 GLN A C 1
ATOM 2060 O O . GLN A 1 272 ? 36.857 -12.119 -40.011 1.00 75.00 272 GLN A O 1
ATOM 2065 N N . CYS A 1 273 ? 35.453 -11.882 -38.280 1.00 83.44 273 CYS A N 1
ATOM 2066 C CA . CYS A 1 273 ? 36.223 -10.800 -37.683 1.00 83.44 273 CYS A CA 1
ATOM 2067 C C . CYS A 1 273 ? 37.578 -11.266 -37.131 1.00 83.44 273 CYS A C 1
ATOM 2069 O O . CYS A 1 273 ? 37.689 -12.382 -36.610 1.00 83.44 273 CYS A O 1
ATOM 2071 N N . PRO A 1 274 ? 38.604 -10.400 -37.194 1.00 87.88 274 PRO A N 1
ATOM 2072 C CA . PRO A 1 274 ? 39.907 -10.673 -36.614 1.00 87.88 274 PRO A CA 1
ATOM 2073 C C . PRO A 1 274 ? 39.821 -11.038 -35.127 1.00 87.88 274 PRO A C 1
ATOM 2075 O O . PRO A 1 274 ? 39.133 -10.393 -34.332 1.00 87.88 274 PRO A O 1
ATOM 2078 N N . VAL A 1 275 ? 40.544 -12.091 -34.752 1.00 87.38 275 VAL A N 1
ATOM 2079 C CA . VAL A 1 275 ? 40.676 -12.552 -33.367 1.00 87.38 275 VAL A CA 1
ATOM 2080 C C . VAL A 1 275 ? 42.046 -12.125 -32.860 1.00 87.38 275 VAL A C 1
ATOM 2082 O O . VAL A 1 275 ? 43.063 -12.427 -33.487 1.00 87.38 275 VAL A O 1
ATOM 2085 N N . GLY A 1 276 ? 42.067 -11.408 -31.737 1.00 85.25 276 GLY A N 1
ATOM 2086 C CA . GLY A 1 276 ? 43.305 -10.967 -31.102 1.00 85.25 276 GLY A CA 1
ATOM 2087 C C . GLY A 1 276 ? 44.097 -12.136 -30.512 1.00 85.25 276 GLY A C 1
ATOM 2088 O O . GLY A 1 276 ? 43.588 -13.246 -30.349 1.00 85.25 276 GLY A O 1
ATOM 2089 N N . LEU A 1 277 ? 45.347 -11.886 -30.114 1.00 84.25 277 LEU A N 1
ATOM 2090 C CA . LEU A 1 277 ? 46.208 -12.898 -29.477 1.00 84.25 277 LEU A CA 1
ATOM 2091 C C . LEU A 1 277 ? 45.617 -13.463 -28.173 1.00 84.25 277 LEU A C 1
ATOM 2093 O O . LEU A 1 277 ? 45.970 -14.565 -27.758 1.00 84.25 277 LEU A O 1
ATOM 2097 N N . ASN A 1 278 ? 44.691 -12.735 -27.543 1.00 84.44 278 ASN A N 1
ATOM 2098 C CA . ASN A 1 278 ? 43.948 -13.182 -26.367 1.00 84.44 278 ASN A CA 1
ATOM 2099 C C . ASN A 1 278 ? 42.792 -14.156 -26.682 1.00 84.44 278 ASN A C 1
ATOM 2101 O O . ASN A 1 278 ? 42.057 -14.540 -25.772 1.00 84.44 278 ASN A O 1
ATOM 2105 N N . GLY A 1 279 ? 42.601 -14.533 -27.950 1.00 85.88 279 GLY A N 1
ATOM 2106 C CA . GLY A 1 279 ? 41.545 -15.443 -28.393 1.00 85.88 279 GLY A CA 1
ATOM 2107 C C . GLY A 1 279 ? 40.146 -14.821 -28.448 1.00 85.88 279 GLY A C 1
ATOM 2108 O O . GLY A 1 279 ? 39.181 -15.548 -28.673 1.00 85.88 279 GLY A O 1
ATOM 2109 N N . LYS A 1 280 ? 40.012 -13.502 -28.251 1.00 86.56 280 LYS A N 1
ATOM 2110 C CA . LYS A 1 280 ? 38.736 -12.777 -28.340 1.00 86.56 280 LYS A CA 1
ATOM 2111 C C . LYS A 1 280 ? 38.612 -12.046 -29.677 1.00 86.56 280 LYS A C 1
ATOM 2113 O O . LYS A 1 280 ? 39.578 -11.456 -30.166 1.00 86.56 280 LYS A O 1
ATOM 2118 N N . THR A 1 281 ? 37.408 -12.044 -30.247 1.00 86.44 281 THR A N 1
ATOM 2119 C CA . THR A 1 281 ? 37.060 -11.218 -31.414 1.00 86.44 281 THR A CA 1
ATOM 2120 C C . THR A 1 281 ? 37.337 -9.746 -31.115 1.00 86.44 281 THR A C 1
ATOM 2122 O O . THR A 1 281 ? 37.001 -9.269 -30.029 1.00 86.44 281 THR A O 1
ATOM 2125 N N . CYS A 1 282 ? 38.001 -9.049 -32.041 1.00 89.19 282 CYS A N 1
ATOM 2126 C CA . CYS A 1 282 ? 38.435 -7.657 -31.878 1.00 89.19 282 CYS A CA 1
ATOM 2127 C C . CYS A 1 282 ? 39.191 -7.403 -30.564 1.00 89.19 282 CYS A C 1
ATOM 2129 O O . CYS A 1 282 ? 39.039 -6.356 -29.936 1.00 89.19 282 CYS A O 1
ATOM 2131 N N . ASN A 1 283 ? 39.943 -8.414 -30.102 1.00 89.56 283 ASN A N 1
ATOM 2132 C CA . ASN A 1 283 ? 40.713 -8.414 -28.858 1.00 89.56 283 ASN A CA 1
ATOM 2133 C C . ASN A 1 283 ? 39.868 -8.070 -27.605 1.00 89.56 283 ASN A C 1
ATOM 2135 O O . ASN A 1 283 ? 40.422 -7.820 -26.534 1.00 89.56 283 ASN A O 1
ATOM 2139 N N . GLY A 1 284 ? 38.529 -8.091 -27.708 1.00 87.75 284 GLY A N 1
ATOM 2140 C CA . GLY A 1 284 ? 37.592 -7.603 -26.688 1.00 87.75 284 GLY A CA 1
ATOM 2141 C C . GLY A 1 284 ? 37.570 -6.078 -26.509 1.00 87.75 284 GLY A C 1
ATOM 2142 O O . GLY A 1 284 ? 37.064 -5.606 -25.496 1.00 87.75 284 GLY A O 1
ATOM 2143 N N . ARG A 1 285 ? 38.147 -5.319 -27.449 1.00 89.00 285 ARG A N 1
ATOM 2144 C CA . ARG A 1 285 ? 38.345 -3.858 -27.392 1.00 89.00 285 ARG A CA 1
ATOM 2145 C C . ARG A 1 285 ? 37.672 -3.113 -28.551 1.00 89.00 285 ARG A C 1
ATOM 2147 O O . ARG A 1 285 ? 38.065 -1.999 -28.890 1.00 89.00 285 ARG A O 1
ATOM 2154 N N . GLY A 1 286 ? 36.679 -3.735 -29.169 1.00 87.38 286 GLY A N 1
ATOM 2155 C CA . GLY A 1 286 ? 35.892 -3.144 -30.239 1.00 87.38 286 GLY A CA 1
ATOM 2156 C C . GLY A 1 286 ? 34.685 -3.998 -30.590 1.00 87.38 286 GLY A C 1
ATOM 2157 O O . GLY A 1 286 ? 34.564 -5.140 -30.134 1.00 87.38 286 GLY A O 1
ATOM 2158 N N . THR A 1 287 ? 33.818 -3.451 -31.433 1.00 85.75 287 THR A N 1
ATOM 2159 C CA . THR A 1 287 ? 32.711 -4.179 -32.051 1.00 85.75 287 THR A CA 1
ATOM 2160 C C . THR A 1 287 ? 33.142 -4.743 -33.399 1.00 85.75 287 THR A C 1
ATOM 2162 O O . THR A 1 287 ? 33.894 -4.134 -34.156 1.00 85.75 287 THR A O 1
ATOM 2165 N N . CYS A 1 288 ? 32.686 -5.955 -33.697 1.00 82.06 288 CYS A N 1
ATOM 2166 C CA . CYS A 1 288 ? 32.866 -6.570 -35.004 1.00 82.06 288 CYS A CA 1
ATOM 2167 C C . CYS A 1 288 ? 31.714 -6.136 -35.913 1.00 82.06 288 CYS A C 1
ATOM 2169 O O . CYS A 1 288 ? 30.574 -6.549 -35.690 1.00 82.06 288 CYS A O 1
ATOM 2171 N N . GLU A 1 289 ? 32.006 -5.366 -36.958 1.00 80.19 289 GLU A N 1
ATOM 2172 C CA . GLU A 1 289 ? 31.030 -5.027 -37.991 1.00 80.19 289 GLU A CA 1
ATOM 2173 C C . GLU A 1 289 ? 31.540 -5.532 -39.338 1.00 80.19 289 GLU A C 1
ATOM 2175 O O . GLU A 1 289 ? 32.584 -5.133 -39.839 1.00 80.19 289 GLU A O 1
ATOM 2180 N N . CYS A 1 290 ? 30.804 -6.468 -39.934 1.00 77.44 290 CYS A N 1
ATOM 2181 C CA . CYS A 1 290 ? 31.083 -6.961 -41.282 1.00 77.44 290 CYS A CA 1
ATOM 2182 C C . CYS A 1 290 ? 32.506 -7.479 -41.555 1.00 77.44 290 CYS A C 1
ATOM 2184 O O . CYS A 1 290 ? 33.011 -7.333 -42.667 1.00 77.44 290 CYS A O 1
ATOM 2186 N N . GLY A 1 291 ? 33.126 -8.152 -40.585 1.00 78.94 291 GLY A N 1
ATOM 2187 C CA . GLY A 1 291 ? 34.472 -8.712 -40.754 1.00 78.94 291 GLY A CA 1
ATOM 2188 C C . GLY A 1 291 ? 35.595 -7.715 -40.463 1.00 78.94 291 GLY A C 1
ATOM 2189 O O . GLY A 1 291 ? 36.761 -8.085 -40.567 1.00 78.94 291 GLY A O 1
ATOM 2190 N N . GLU A 1 292 ? 35.258 -6.490 -40.062 1.00 86.75 292 GLU A N 1
ATOM 2191 C CA . GLU A 1 292 ? 36.195 -5.462 -39.625 1.00 86.75 292 GLU A CA 1
ATOM 2192 C C . GLU A 1 292 ? 35.949 -5.120 -38.151 1.00 86.75 292 GLU A C 1
ATOM 2194 O O . GLU A 1 292 ? 34.816 -5.124 -37.660 1.00 86.75 292 GLU A O 1
ATOM 2199 N N . CYS A 1 293 ? 37.031 -4.882 -37.416 1.00 88.69 293 CYS A N 1
ATOM 2200 C CA . CYS A 1 293 ? 36.945 -4.481 -36.022 1.00 88.69 293 CYS A CA 1
ATOM 2201 C C . CYS A 1 293 ? 36.904 -2.959 -35.908 1.00 88.69 293 CYS A C 1
ATOM 2203 O O . CYS A 1 293 ? 37.852 -2.275 -36.288 1.00 88.69 293 CYS A O 1
ATOM 2205 N N . HIS A 1 294 ? 35.829 -2.443 -35.321 1.00 90.00 294 HIS A N 1
ATOM 2206 C CA . HIS A 1 294 ? 35.676 -1.042 -34.959 1.00 90.00 294 HIS A CA 1
ATOM 2207 C C . HIS A 1 294 ? 36.073 -0.866 -33.494 1.00 90.00 294 HIS A C 1
ATOM 2209 O O . HIS A 1 294 ? 35.338 -1.236 -32.578 1.00 90.00 294 HIS A O 1
ATOM 2215 N N . CYS A 1 295 ? 37.284 -0.360 -33.268 1.00 90.81 295 CYS A N 1
ATOM 2216 C CA . CYS A 1 295 ? 37.851 -0.241 -31.927 1.00 90.81 295 CYS A CA 1
ATOM 2217 C C . CYS A 1 295 ? 37.129 0.818 -31.093 1.00 90.81 295 CYS A C 1
ATOM 2219 O O . CYS A 1 295 ? 36.776 1.883 -31.602 1.00 90.81 295 CYS A O 1
ATOM 2221 N N . TYR A 1 296 ? 36.934 0.530 -29.805 1.00 88.50 296 TYR A N 1
ATOM 2222 C CA . TYR A 1 296 ? 36.244 1.440 -28.898 1.00 88.50 296 TYR A CA 1
ATOM 2223 C C . TYR A 1 296 ? 36.978 2.771 -28.774 1.00 88.50 296 TYR A C 1
ATOM 2225 O O . TYR A 1 296 ? 38.211 2.835 -28.727 1.00 88.50 296 TYR A O 1
ATOM 2233 N N . ASN A 1 297 ? 36.203 3.847 -28.670 1.00 82.50 297 ASN A N 1
ATOM 2234 C CA . ASN A 1 297 ? 36.755 5.170 -28.452 1.00 82.50 297 ASN A CA 1
ATOM 2235 C C . ASN A 1 297 ? 37.042 5.385 -26.961 1.00 82.50 297 ASN A C 1
ATOM 2237 O O . ASN A 1 297 ? 36.125 5.401 -26.137 1.00 82.50 297 ASN A O 1
ATOM 2241 N N . VAL A 1 298 ? 38.319 5.616 -26.652 1.00 77.44 298 VAL A N 1
ATOM 2242 C CA . VAL A 1 298 ? 38.860 5.789 -2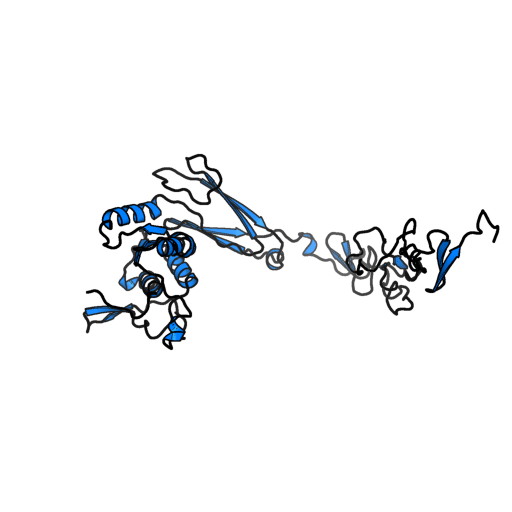5.296 1.00 77.44 298 VAL A CA 1
ATOM 2243 C C . VAL A 1 298 ? 38.240 6.985 -24.553 1.00 77.44 298 VAL A C 1
ATOM 2245 O O . VAL A 1 298 ? 38.172 6.993 -23.330 1.00 77.44 298 VAL A O 1
ATOM 2248 N N . ASN A 1 299 ? 37.729 7.978 -25.287 1.00 70.06 299 ASN A N 1
ATOM 2249 C CA . ASN A 1 299 ? 37.124 9.193 -24.732 1.00 70.06 299 ASN A CA 1
ATOM 2250 C C . ASN A 1 299 ? 35.585 9.141 -24.664 1.00 70.06 299 ASN A C 1
ATOM 2252 O O . ASN A 1 299 ? 34.952 10.137 -24.309 1.00 70.06 299 ASN A O 1
ATOM 2256 N N . SER A 1 300 ? 34.966 8.022 -25.051 1.00 61.03 300 SER A N 1
ATOM 2257 C CA . SER A 1 300 ? 33.508 7.871 -25.091 1.00 61.03 300 SER A CA 1
ATOM 2258 C C . SER A 1 300 ? 32.976 7.090 -23.888 1.00 61.03 300 SER A C 1
ATOM 2260 O O . SER A 1 300 ? 33.650 6.234 -23.323 1.00 61.03 300 SER A O 1
ATOM 2262 N N . THR A 1 301 ? 31.724 7.342 -23.511 1.00 53.72 301 THR A N 1
ATOM 2263 C CA . THR A 1 301 ? 31.019 6.620 -22.439 1.00 53.72 301 THR A CA 1
ATOM 2264 C C . THR A 1 301 ? 30.691 5.155 -22.783 1.00 53.72 301 THR A C 1
ATOM 2266 O O . THR A 1 301 ? 30.013 4.502 -21.998 1.00 53.72 301 THR A O 1
ATOM 2269 N N . GLU A 1 302 ? 31.158 4.620 -23.921 1.00 51.47 302 GLU A N 1
ATOM 2270 C CA . GLU A 1 302 ? 30.997 3.207 -24.327 1.00 51.47 302 GLU A CA 1
ATOM 2271 C C . GLU A 1 302 ? 31.913 2.239 -23.551 1.00 51.47 302 GLU A C 1
ATOM 2273 O O . GLU A 1 302 ? 31.817 1.025 -23.689 1.00 51.47 302 GLU A O 1
ATOM 2278 N N . LEU A 1 303 ? 32.782 2.766 -22.686 1.00 56.41 303 LEU A N 1
ATOM 2279 C CA . LEU A 1 303 ? 33.699 2.011 -21.825 1.00 56.41 303 LEU A CA 1
ATOM 2280 C C . LEU A 1 303 ? 33.032 1.347 -20.604 1.00 56.41 303 LEU A C 1
ATOM 2282 O O . LEU A 1 303 ? 33.745 0.846 -19.741 1.00 56.41 303 LEU A O 1
ATOM 2286 N N . SER A 1 304 ? 31.697 1.315 -20.494 1.00 49.53 304 SER A N 1
ATOM 2287 C CA . SER A 1 304 ? 30.998 0.811 -19.295 1.00 49.53 304 SER A CA 1
ATOM 2288 C C . SER A 1 304 ? 31.251 -0.669 -18.966 1.00 49.53 304 SER A C 1
ATOM 2290 O O . SER A 1 304 ? 30.968 -1.085 -17.845 1.00 49.53 304 SER A O 1
ATOM 2292 N N . ASP A 1 305 ? 31.816 -1.438 -19.903 1.00 48.75 305 ASP A N 1
ATOM 2293 C CA . ASP A 1 305 ? 32.165 -2.856 -19.725 1.00 48.75 305 ASP A CA 1
ATOM 2294 C C . ASP A 1 305 ? 33.677 -3.108 -19.534 1.00 48.75 305 ASP A C 1
ATOM 2296 O O . ASP A 1 305 ? 34.107 -4.251 -19.352 1.00 48.75 305 ASP A O 1
ATOM 2300 N N . ILE A 1 306 ? 34.505 -2.058 -19.564 1.00 54.03 306 ILE A N 1
ATOM 2301 C CA . ILE A 1 306 ? 35.942 -2.123 -19.276 1.00 54.03 306 ILE A CA 1
ATOM 2302 C C . ILE A 1 306 ? 36.151 -1.457 -17.918 1.00 54.03 306 ILE A C 1
ATOM 2304 O O . ILE A 1 306 ? 35.691 -0.343 -17.696 1.00 54.03 306 ILE A O 1
ATOM 2308 N N . ASP A 1 307 ? 36.834 -2.141 -16.999 1.00 51.72 307 ASP A N 1
ATOM 2309 C CA . ASP A 1 307 ? 37.205 -1.593 -15.693 1.00 51.72 307 ASP A CA 1
ATOM 2310 C C . ASP A 1 307 ? 37.997 -0.286 -15.878 1.00 51.72 307 ASP A C 1
ATOM 2312 O O . ASP A 1 307 ? 39.207 -0.283 -16.118 1.00 51.72 307 ASP A O 1
ATOM 2316 N N . SER A 1 308 ? 37.290 0.843 -15.807 1.00 53.56 308 SER A N 1
ATOM 2317 C CA . SER A 1 308 ? 37.808 2.188 -16.062 1.00 53.56 308 SER A CA 1
ATOM 2318 C C . SER A 1 308 ? 38.870 2.617 -15.047 1.00 53.56 308 SER A C 1
ATOM 2320 O O . SER A 1 308 ? 39.458 3.684 -15.186 1.00 53.56 308 SER A O 1
ATOM 2322 N N . THR A 1 309 ? 39.126 1.801 -14.018 1.00 51.34 309 THR A N 1
ATOM 2323 C CA . THR A 1 309 ? 40.191 2.015 -13.033 1.00 51.34 309 THR A CA 1
ATOM 2324 C C . THR A 1 309 ? 41.578 1.575 -13.523 1.00 51.34 309 THR A C 1
ATOM 2326 O O . THR A 1 309 ? 42.564 1.810 -12.829 1.00 51.34 309 THR A O 1
ATOM 2329 N N . MET A 1 310 ? 41.672 0.985 -14.724 1.00 53.44 310 MET A N 1
ATOM 2330 C CA . MET A 1 310 ? 42.911 0.435 -15.303 1.00 53.44 310 MET A CA 1
ATOM 2331 C C . MET A 1 310 ? 43.415 1.180 -16.552 1.00 53.44 310 MET A C 1
ATOM 2333 O O . MET A 1 310 ? 44.367 0.733 -17.189 1.00 53.44 310 MET A O 1
ATOM 2337 N N . LEU A 1 311 ? 42.781 2.292 -16.935 1.00 69.00 311 LEU A N 1
ATOM 2338 C CA . LEU A 1 311 ? 43.118 3.030 -18.151 1.00 69.00 311 LEU A CA 1
ATOM 2339 C C . LEU A 1 311 ? 43.948 4.278 -17.811 1.00 69.00 311 LEU A C 1
ATOM 2341 O O . LEU A 1 311 ? 43.402 5.365 -17.639 1.00 69.00 311 LEU A O 1
ATOM 2345 N N . ASP A 1 312 ? 45.265 4.114 -17.679 1.00 70.81 312 ASP A N 1
ATOM 2346 C CA . ASP A 1 312 ? 46.184 5.238 -17.474 1.00 70.81 312 ASP A CA 1
ATOM 2347 C C . ASP A 1 312 ? 46.643 5.800 -18.826 1.00 70.81 312 ASP A C 1
ATOM 2349 O O . ASP A 1 312 ? 47.465 5.209 -19.524 1.00 70.81 312 ASP A O 1
ATOM 2353 N N . THR A 1 313 ? 46.064 6.932 -19.222 1.00 79.19 313 THR A N 1
ATOM 2354 C CA . THR A 1 313 ? 46.425 7.660 -20.449 1.00 79.19 313 THR A CA 1
ATOM 2355 C C . THR A 1 313 ? 47.267 8.902 -20.145 1.00 79.19 313 THR A C 1
ATOM 2357 O O . THR A 1 313 ? 47.335 9.825 -20.961 1.00 79.19 313 THR A O 1
ATOM 2360 N N . THR A 1 314 ? 47.861 8.986 -18.949 1.00 82.38 314 THR A N 1
ATOM 2361 C CA . THR A 1 314 ? 48.599 10.172 -18.504 1.00 82.38 314 THR A CA 1
ATOM 2362 C C . THR A 1 314 ? 49.829 10.396 -19.384 1.00 82.38 314 THR A C 1
ATOM 2364 O O . THR A 1 314 ? 50.692 9.530 -19.508 1.00 82.38 314 THR A O 1
ATOM 2367 N N . GLY A 1 315 ? 49.928 11.580 -19.995 1.00 77.12 315 GLY A N 1
ATOM 2368 C CA . GLY A 1 315 ? 51.030 11.924 -20.902 1.00 77.12 315 GLY A CA 1
ATOM 2369 C C . GLY A 1 315 ? 50.828 11.516 -22.362 1.00 77.12 315 GLY A C 1
ATOM 2370 O O . GLY A 1 315 ? 51.754 11.683 -23.147 1.00 77.12 315 GLY A O 1
ATOM 2371 N N . VAL A 1 316 ? 49.645 11.014 -22.739 1.00 83.12 316 VAL A N 1
ATOM 2372 C CA . VAL A 1 316 ? 49.318 10.653 -24.126 1.00 83.12 316 VAL A CA 1
ATOM 2373 C C . VAL A 1 316 ? 48.300 11.628 -24.704 1.00 83.12 316 VAL A C 1
ATOM 2375 O O . VAL A 1 316 ? 47.161 11.711 -24.241 1.00 83.12 316 VAL A O 1
ATOM 2378 N N . ASP A 1 317 ? 48.691 12.326 -25.766 1.00 81.50 317 ASP A N 1
ATOM 2379 C CA . ASP A 1 317 ? 47.771 13.150 -26.543 1.00 81.50 317 ASP A CA 1
ATOM 2380 C C . ASP A 1 317 ? 46.886 12.262 -27.433 1.00 81.50 317 ASP A C 1
ATOM 2382 O O . ASP A 1 317 ? 47.377 11.474 -28.241 1.00 81.50 317 ASP A O 1
ATOM 2386 N N . ASN A 1 318 ? 45.562 12.415 -27.304 1.00 83.94 318 ASN A N 1
ATOM 2387 C CA . ASN A 1 318 ? 44.546 11.673 -28.062 1.00 83.94 318 ASN A CA 1
ATOM 2388 C C . ASN A 1 318 ? 44.705 10.136 -27.964 1.00 83.94 318 ASN A C 1
ATOM 2390 O O . ASN A 1 318 ? 45.131 9.486 -28.928 1.00 83.94 318 ASN A O 1
ATOM 2394 N N . PRO A 1 319 ? 44.368 9.533 -26.810 1.00 86.94 319 PRO A N 1
ATOM 2395 C CA . PRO A 1 319 ? 44.489 8.096 -26.624 1.00 86.94 319 PRO A CA 1
ATOM 2396 C C . PRO A 1 319 ? 43.538 7.343 -27.561 1.00 86.94 319 PRO A C 1
ATOM 2398 O O . PRO A 1 319 ? 42.370 7.708 -27.715 1.00 86.94 319 PRO A O 1
ATOM 2401 N N . LEU A 1 320 ? 44.039 6.291 -28.202 1.00 89.75 320 LEU A N 1
ATOM 2402 C CA . LEU A 1 320 ? 43.293 5.529 -29.195 1.00 89.75 320 LEU A CA 1
ATOM 2403 C C . LEU A 1 320 ? 43.690 4.051 -29.194 1.00 89.75 320 LEU A C 1
ATOM 2405 O O . LEU A 1 320 ? 44.844 3.690 -28.957 1.00 89.75 320 LEU A O 1
ATOM 2409 N N . ILE A 1 321 ? 42.710 3.203 -29.496 1.00 91.44 321 ILE A N 1
ATOM 2410 C CA . ILE A 1 321 ? 42.881 1.770 -29.742 1.00 91.44 321 ILE A CA 1
ATOM 2411 C C . ILE A 1 321 ? 42.835 1.559 -31.254 1.00 91.44 321 ILE A C 1
ATOM 2413 O O . ILE A 1 321 ? 41.993 2.136 -31.942 1.00 91.44 321 ILE A O 1
ATOM 2417 N N . TYR A 1 322 ? 43.752 0.756 -31.779 1.00 91.19 322 TYR A N 1
ATOM 2418 C CA . TYR A 1 322 ? 43.913 0.519 -33.209 1.00 91.19 322 TYR A CA 1
ATOM 2419 C C . TYR A 1 322 ? 44.450 -0.888 -33.495 1.00 91.19 322 TYR A C 1
ATOM 2421 O O . TYR A 1 322 ? 44.725 -1.674 -32.589 1.00 91.19 322 TYR A O 1
ATOM 2429 N N . GLY A 1 323 ? 44.604 -1.197 -34.781 1.00 90.50 323 GLY A N 1
ATOM 2430 C CA . GLY A 1 323 ? 44.985 -2.522 -35.265 1.00 90.50 323 GLY A CA 1
ATOM 2431 C C . GLY A 1 323 ? 43.793 -3.256 -35.871 1.00 90.50 323 GLY A C 1
ATOM 2432 O O . GLY A 1 323 ? 42.640 -2.912 -35.613 1.00 90.50 323 GLY A O 1
ATOM 2433 N N . ALA A 1 324 ? 44.069 -4.252 -36.711 1.00 89.38 324 ALA A N 1
ATOM 2434 C CA . ALA A 1 324 ? 43.024 -4.959 -37.454 1.00 89.38 324 ALA A CA 1
ATOM 2435 C C . ALA A 1 324 ? 42.085 -5.749 -36.527 1.00 89.38 324 ALA A C 1
ATOM 2437 O O . ALA A 1 324 ? 40.921 -5.955 -36.854 1.00 89.38 324 ALA A O 1
ATOM 2438 N N . ALA A 1 325 ? 42.586 -6.175 -35.368 1.00 91.62 325 ALA A N 1
ATOM 2439 C CA . ALA A 1 325 ? 41.844 -6.832 -34.306 1.00 91.62 325 ALA A CA 1
ATOM 2440 C C . ALA A 1 325 ? 41.729 -5.956 -33.047 1.00 91.62 325 ALA A C 1
ATOM 2442 O O . ALA A 1 325 ? 41.441 -6.501 -31.988 1.00 91.62 325 ALA A O 1
ATOM 2443 N N . CYS A 1 326 ? 41.956 -4.638 -33.116 1.00 92.44 326 CYS A N 1
ATOM 2444 C CA . CYS A 1 326 ? 42.021 -3.755 -31.938 1.00 92.44 326 CYS A CA 1
ATOM 2445 C C . CYS A 1 326 ? 43.051 -4.213 -30.888 1.00 92.44 326 CYS A C 1
ATOM 2447 O O . CYS A 1 326 ? 42.833 -4.169 -29.671 1.00 92.44 326 CYS A O 1
ATOM 2449 N N . GLU A 1 327 ? 44.176 -4.726 -31.376 1.00 90.81 327 GLU A N 1
ATOM 2450 C CA . GLU A 1 327 ? 45.246 -5.322 -30.587 1.00 90.81 327 GLU A CA 1
ATOM 2451 C C . GLU A 1 327 ? 46.224 -4.314 -29.986 1.00 90.81 327 GLU A C 1
ATOM 2453 O O . GLU A 1 327 ? 46.965 -4.674 -29.074 1.00 90.81 327 GLU A O 1
ATOM 2458 N N . CYS A 1 328 ? 46.212 -3.076 -30.472 1.00 92.44 328 CYS A N 1
ATOM 2459 C CA . CYS A 1 328 ? 47.184 -2.056 -30.128 1.00 92.44 328 CYS A CA 1
ATOM 2460 C C . CYS A 1 328 ? 46.529 -0.815 -29.525 1.00 92.44 328 CYS A C 1
ATOM 2462 O O . CYS A 1 328 ? 45.381 -0.475 -29.807 1.00 92.44 328 CYS A O 1
ATOM 2464 N N . SER A 1 329 ? 47.300 -0.105 -28.712 1.00 91.38 329 SER A N 1
ATOM 2465 C CA . SER A 1 329 ? 46.976 1.225 -28.206 1.00 91.38 329 SER A CA 1
ATOM 2466 C C . SER A 1 329 ? 48.212 2.124 -28.248 1.00 91.38 329 SER A C 1
ATOM 2468 O O . SER A 1 329 ? 49.326 1.653 -28.479 1.00 91.38 329 SER A O 1
ATOM 2470 N N . ASN A 1 330 ? 48.030 3.429 -28.064 1.00 90.19 330 ASN A N 1
ATOM 2471 C CA . ASN A 1 330 ? 49.132 4.392 -27.940 1.00 90.19 330 ASN A CA 1
ATOM 2472 C C . ASN A 1 330 ? 49.411 4.796 -26.479 1.00 90.19 330 ASN A C 1
ATOM 2474 O O . ASN A 1 330 ? 50.012 5.840 -26.249 1.00 90.19 330 ASN A O 1
ATOM 2478 N N . TYR A 1 331 ? 48.968 4.007 -25.494 1.00 89.38 331 TYR A N 1
ATOM 2479 C CA . TYR A 1 331 ? 49.114 4.350 -24.071 1.00 89.38 331 TYR A CA 1
ATOM 2480 C C . TYR A 1 331 ? 49.551 3.189 -23.164 1.00 89.38 331 TYR A C 1
ATOM 2482 O O . TYR A 1 331 ? 49.845 3.414 -22.000 1.00 89.38 331 TYR A O 1
ATOM 2490 N N . GLU A 1 332 ? 49.672 1.956 -23.664 1.00 89.75 332 GLU A N 1
ATOM 2491 C CA . GLU A 1 332 ? 50.094 0.790 -22.858 1.00 89.75 332 GLU A CA 1
ATOM 2492 C C . GLU A 1 332 ? 51.624 0.583 -22.794 1.00 89.75 332 GLU A C 1
ATOM 2494 O O . GLU A 1 332 ? 52.106 -0.509 -22.488 1.00 89.75 332 GLU A O 1
ATOM 2499 N N . CYS A 1 333 ? 52.410 1.623 -23.076 1.00 89.62 333 CYS A N 1
ATOM 2500 C CA . CYS A 1 333 ? 53.861 1.590 -22.897 1.00 89.62 333 CYS A CA 1
ATOM 2501 C C . CYS A 1 333 ? 54.270 1.810 -21.432 1.00 89.62 333 CYS A C 1
ATOM 2503 O O . CYS A 1 333 ? 53.462 2.167 -20.579 1.00 89.62 333 CYS A O 1
ATOM 2505 N N . LEU A 1 334 ? 55.557 1.600 -21.131 1.00 87.62 334 LEU A N 1
ATOM 2506 C CA . LEU A 1 334 ? 56.103 1.812 -19.788 1.00 87.62 334 LEU A CA 1
ATOM 2507 C C . LEU A 1 334 ? 55.902 3.261 -19.320 1.00 87.62 334 LEU A C 1
ATOM 2509 O O . LEU A 1 334 ? 56.128 4.207 -20.077 1.00 87.62 334 LEU A O 1
ATOM 2513 N N . THR A 1 335 ? 55.540 3.418 -18.050 1.00 87.44 335 THR A N 1
ATOM 2514 C CA . THR A 1 335 ? 55.352 4.714 -17.392 1.00 87.44 335 THR A CA 1
ATOM 2515 C C . THR A 1 335 ? 56.542 5.071 -16.502 1.00 87.44 335 THR A C 1
ATOM 2517 O O . THR A 1 335 ? 57.271 4.194 -16.026 1.00 87.44 335 THR A O 1
ATOM 2520 N N . ASP A 1 336 ? 56.734 6.363 -16.240 1.00 84.88 336 ASP A N 1
ATOM 2521 C CA . ASP A 1 336 ? 57.690 6.840 -15.239 1.00 84.88 336 ASP A CA 1
ATOM 2522 C C . ASP A 1 336 ? 57.165 6.665 -13.795 1.00 84.88 336 ASP A C 1
ATOM 2524 O O . ASP A 1 336 ? 56.089 6.113 -13.548 1.00 84.88 336 ASP A O 1
ATOM 2528 N N . GLY A 1 337 ? 57.928 7.150 -12.808 1.00 83.81 337 GLY A N 1
ATOM 2529 C CA . GLY A 1 337 ? 57.537 7.098 -11.392 1.00 83.81 337 GLY A CA 1
ATOM 2530 C C . GLY A 1 337 ? 56.306 7.941 -11.024 1.00 83.81 337 GLY A C 1
ATOM 2531 O O . GLY A 1 337 ? 55.818 7.814 -9.903 1.00 83.81 337 GLY A O 1
ATOM 2532 N N . ASN A 1 338 ? 55.814 8.778 -11.941 1.00 83.81 338 ASN A N 1
ATOM 2533 C CA . ASN A 1 338 ? 54.612 9.595 -11.792 1.00 83.81 338 ASN A CA 1
ATOM 2534 C C . ASN A 1 338 ? 53.422 9.053 -12.609 1.00 83.81 338 ASN A C 1
ATOM 2536 O O . ASN A 1 338 ? 52.372 9.691 -12.611 1.00 83.81 338 ASN A O 1
ATOM 2540 N N . GLY A 1 339 ? 53.569 7.908 -13.290 1.00 84.19 339 GLY A N 1
ATOM 2541 C CA . GLY A 1 339 ? 52.528 7.323 -14.146 1.00 84.19 339 GLY A CA 1
ATOM 2542 C C . GLY A 1 339 ? 52.486 7.888 -15.571 1.00 84.19 339 GLY A C 1
ATOM 2543 O O . GLY A 1 339 ? 51.592 7.551 -16.333 1.00 84.19 339 GLY A O 1
ATOM 2544 N N . VAL A 1 340 ? 53.448 8.723 -15.977 1.00 86.69 340 VAL A N 1
ATOM 2545 C CA . VAL A 1 340 ? 53.457 9.326 -17.318 1.00 86.69 340 VAL A CA 1
ATOM 2546 C C . VAL A 1 340 ? 53.990 8.320 -18.338 1.00 86.69 340 VAL A C 1
ATOM 2548 O O . VAL A 1 340 ? 55.140 7.877 -18.233 1.00 86.69 340 VAL A O 1
ATOM 2551 N N . VAL A 1 341 ? 53.176 7.973 -19.338 1.00 88.81 341 VAL A N 1
ATOM 2552 C CA . VAL A 1 341 ? 53.553 7.065 -20.433 1.00 88.81 341 VAL A CA 1
ATOM 2553 C C . VAL A 1 341 ? 54.777 7.616 -21.163 1.00 88.81 341 VAL A C 1
ATOM 2555 O O . VAL A 1 341 ? 54.838 8.794 -21.511 1.00 88.81 341 VAL A O 1
ATOM 2558 N N . CYS A 1 342 ? 55.791 6.768 -21.352 1.00 88.44 342 CYS A N 1
ATOM 2559 C CA . CYS A 1 342 ? 57.064 7.125 -21.984 1.00 88.44 342 CYS A CA 1
ATOM 2560 C C . CYS A 1 342 ? 57.751 8.360 -21.370 1.00 88.44 342 CYS A C 1
ATOM 2562 O O . CYS A 1 342 ? 58.498 9.066 -22.047 1.00 88.44 342 CYS A O 1
ATOM 2564 N N . SER A 1 343 ? 57.516 8.626 -20.078 1.00 86.25 343 SER A N 1
ATOM 2565 C CA . SER A 1 343 ? 57.984 9.828 -19.364 1.00 86.25 343 SER A CA 1
ATOM 2566 C C . SER A 1 343 ? 57.559 11.160 -20.007 1.00 86.25 343 SER A C 1
ATOM 2568 O O . SER A 1 343 ? 58.134 12.194 -19.685 1.00 86.25 343 SER A O 1
ATOM 2570 N N . GLY A 1 344 ? 56.581 11.148 -20.921 1.00 83.69 344 GLY A N 1
ATOM 2571 C CA . GLY A 1 344 ? 56.143 12.322 -21.682 1.00 83.69 344 GLY A CA 1
ATOM 2572 C C . GLY A 1 344 ? 57.100 12.770 -22.795 1.00 83.69 344 GLY A C 1
ATOM 2573 O O . GLY A 1 344 ? 56.883 13.826 -23.378 1.00 83.69 344 GLY A O 1
ATOM 2574 N N . GLU A 1 345 ? 58.144 11.990 -23.096 1.00 84.38 345 GLU A N 1
ATOM 2575 C CA . GLU A 1 345 ? 59.232 12.370 -24.019 1.00 84.38 345 GLU A CA 1
ATOM 2576 C C . GLU A 1 345 ? 59.384 11.388 -25.202 1.00 84.38 345 GLU A C 1
ATOM 2578 O O . GLU A 1 345 ? 60.388 11.391 -25.919 1.00 84.38 345 GLU A O 1
ATOM 2583 N N . GLY A 1 346 ? 58.399 10.514 -25.417 1.00 82.62 346 GLY A N 1
ATOM 2584 C CA . GLY A 1 346 ? 58.426 9.533 -26.498 1.00 82.62 346 GLY A CA 1
ATOM 2585 C C . GLY A 1 346 ? 57.042 9.080 -26.941 1.00 82.62 346 GLY A C 1
ATOM 2586 O O . GLY A 1 346 ? 56.088 9.100 -26.165 1.00 82.62 346 GLY A O 1
ATOM 2587 N N . ASP A 1 347 ? 56.961 8.634 -28.192 1.00 87.44 347 ASP A N 1
ATOM 2588 C CA . ASP A 1 347 ? 55.739 8.107 -28.789 1.00 87.44 347 ASP A CA 1
ATOM 2589 C C . ASP A 1 347 ? 55.593 6.623 -28.450 1.00 87.44 347 ASP A C 1
ATOM 2591 O O . ASP A 1 347 ? 56.448 5.801 -28.792 1.00 87.44 347 ASP A O 1
ATOM 2595 N N . CYS A 1 348 ? 54.486 6.258 -27.806 1.00 90.38 348 CYS A N 1
ATOM 2596 C CA . CYS A 1 348 ? 54.170 4.861 -27.542 1.00 90.38 348 CYS A CA 1
ATOM 2597 C C . CYS A 1 348 ? 53.700 4.157 -28.824 1.00 90.38 348 CYS A C 1
ATOM 2599 O O . CYS A 1 348 ? 52.641 4.477 -29.370 1.00 90.38 348 CYS A O 1
ATOM 2601 N N . GLN A 1 349 ? 54.476 3.180 -29.293 1.00 90.94 349 GLN A N 1
ATOM 2602 C CA . GLN A 1 349 ? 54.177 2.401 -30.493 1.00 90.94 349 GLN A CA 1
ATOM 2603 C C . GLN A 1 349 ? 53.957 0.930 -30.157 1.00 90.94 349 GLN A C 1
ATOM 2605 O O . GLN A 1 349 ? 54.648 0.349 -29.319 1.00 90.94 349 GLN A O 1
ATOM 2610 N N . CYS A 1 350 ? 53.001 0.319 -30.852 1.00 91.19 350 CYS A N 1
ATOM 2611 C CA . CYS A 1 350 ? 52.669 -1.089 -30.703 1.00 91.19 350 CYS A CA 1
ATOM 2612 C C . CYS A 1 350 ? 53.062 -1.874 -31.957 1.00 91.19 350 CYS A C 1
ATOM 2614 O O . CYS A 1 350 ? 52.612 -1.585 -33.067 1.00 91.19 350 CYS A O 1
ATOM 2616 N N . TYR A 1 351 ? 53.858 -2.922 -31.765 1.00 87.12 351 TYR A N 1
ATOM 2617 C CA . TYR A 1 351 ? 54.263 -3.865 -32.800 1.00 87.12 351 TYR A CA 1
ATOM 2618 C C . TYR A 1 351 ? 53.764 -5.259 -32.434 1.00 87.12 351 TYR A C 1
ATOM 2620 O O . TYR A 1 351 ? 54.358 -5.946 -31.603 1.00 87.12 351 TYR A O 1
ATOM 2628 N N . ASN A 1 352 ? 52.665 -5.688 -33.061 1.00 78.62 352 ASN A N 1
ATOM 2629 C CA . ASN A 1 352 ? 52.085 -7.023 -32.875 1.00 78.62 352 ASN A CA 1
ATOM 2630 C C . ASN A 1 352 ? 51.798 -7.365 -31.391 1.00 78.62 352 ASN A C 1
ATOM 2632 O O . ASN A 1 352 ? 52.109 -8.462 -30.927 1.00 78.62 352 ASN A O 1
ATOM 2636 N N . GLY A 1 353 ? 51.263 -6.395 -30.636 1.00 74.50 353 GLY A N 1
ATOM 2637 C CA . GLY A 1 353 ? 50.974 -6.513 -29.198 1.00 74.50 353 GLY A CA 1
ATOM 2638 C C . GLY A 1 353 ? 52.164 -6.253 -28.264 1.00 74.50 353 GLY A C 1
ATOM 2639 O O . GLY A 1 353 ? 52.029 -6.389 -27.050 1.00 74.50 353 GLY A O 1
ATOM 2640 N N . THR A 1 354 ? 53.326 -5.884 -28.808 1.00 85.25 354 THR A N 1
ATOM 2641 C CA . THR A 1 354 ? 54.513 -5.487 -28.036 1.00 85.25 354 THR A CA 1
ATOM 2642 C C . THR A 1 354 ? 54.648 -3.971 -28.040 1.00 85.25 354 THR A C 1
ATOM 2644 O O . THR A 1 354 ? 54.613 -3.367 -29.109 1.00 85.25 354 THR A O 1
ATOM 2647 N N . TYR A 1 355 ? 54.823 -3.367 -26.867 1.00 90.38 355 TYR A N 1
ATOM 2648 C CA . TYR A 1 355 ? 54.849 -1.914 -26.696 1.00 90.38 355 TYR A CA 1
ATOM 2649 C C . TYR A 1 355 ? 56.274 -1.387 -26.537 1.00 90.38 355 TYR A C 1
ATOM 2651 O O . TYR A 1 355 ? 57.050 -1.914 -25.737 1.00 90.38 355 TYR A O 1
ATOM 2659 N N . GLU A 1 356 ? 56.603 -0.334 -27.278 1.00 90.75 356 GLU A N 1
ATOM 2660 C CA . GLU A 1 356 ? 57.902 0.332 -27.236 1.00 90.75 356 GLU A CA 1
ATOM 2661 C C . GLU A 1 356 ? 57.724 1.854 -27.215 1.00 90.75 356 GLU A C 1
ATOM 2663 O O . GLU A 1 356 ? 56.947 2.414 -27.988 1.00 90.75 356 GLU A O 1
ATOM 2668 N N . CYS A 1 357 ? 58.459 2.526 -26.326 1.00 88.56 357 CYS A N 1
ATOM 2669 C CA . CYS A 1 357 ? 58.561 3.981 -26.324 1.00 88.56 357 CYS A CA 1
ATOM 2670 C C . CYS A 1 357 ? 59.610 4.410 -27.345 1.00 88.56 357 CYS A C 1
ATOM 2672 O O . CYS A 1 357 ? 60.806 4.207 -27.128 1.00 88.56 357 CYS A O 1
ATOM 2674 N N . LEU A 1 358 ? 59.173 5.025 -28.440 1.00 87.31 358 LEU A N 1
ATOM 2675 C CA . LEU A 1 358 ? 60.072 5.655 -29.394 1.00 87.31 358 LEU A CA 1
ATOM 2676 C C . LEU A 1 358 ? 60.366 7.077 -28.929 1.00 87.31 358 LEU A C 1
ATOM 2678 O O . LEU A 1 358 ? 59.589 8.001 -29.165 1.00 87.31 358 LEU A O 1
ATOM 2682 N N . CYS A 1 359 ? 61.491 7.254 -28.248 1.00 76.81 359 CYS A N 1
ATOM 2683 C CA . CYS A 1 359 ? 61.964 8.583 -27.892 1.00 76.81 359 CYS A CA 1
ATOM 2684 C C . CYS A 1 359 ? 62.425 9.323 -29.153 1.00 76.81 359 CYS A C 1
ATOM 2686 O O . CYS A 1 359 ? 63.144 8.768 -29.990 1.00 76.81 359 CYS A O 1
ATOM 2688 N N . GLY A 1 360 ? 62.028 10.587 -29.285 1.00 65.62 360 GLY A N 1
ATOM 2689 C CA . GLY A 1 360 ? 62.631 11.473 -30.273 1.00 65.62 360 GLY A CA 1
ATOM 2690 C C . GLY A 1 360 ? 64.110 11.704 -29.954 1.00 65.62 360 GLY A C 1
ATOM 2691 O O . GLY A 1 360 ? 64.512 11.688 -28.791 1.00 65.62 360 GLY A O 1
ATOM 2692 N N . VAL A 1 361 ? 64.920 11.949 -30.986 1.00 60.66 361 VAL A N 1
ATOM 2693 C CA . VAL A 1 361 ? 66.316 12.375 -30.810 1.00 60.66 361 VAL A CA 1
ATOM 2694 C C . VAL A 1 361 ? 66.311 13.667 -29.997 1.00 60.66 361 VAL A C 1
ATOM 2696 O O . VAL A 1 361 ? 65.666 14.647 -30.385 1.00 60.66 361 VAL A O 1
ATOM 2699 N N . SER A 1 362 ? 67.017 13.685 -28.871 1.00 51.47 362 SER A N 1
ATOM 2700 C CA . SER A 1 362 ? 67.035 14.848 -27.986 1.00 51.47 362 SER A CA 1
ATOM 2701 C C . SER A 1 362 ? 67.580 16.072 -28.727 1.00 51.47 362 SER A C 1
ATOM 2703 O O . SER A 1 362 ? 68.713 16.073 -29.215 1.00 51.47 362 SER A O 1
ATOM 2705 N N . ALA A 1 363 ? 66.811 17.165 -28.763 1.00 50.16 363 ALA A N 1
ATOM 2706 C CA . ALA A 1 363 ? 67.247 18.427 -29.371 1.00 50.16 363 ALA A CA 1
ATOM 2707 C C . ALA A 1 363 ? 68.455 19.065 -28.648 1.00 50.16 363 ALA A C 1
ATOM 2709 O O . ALA A 1 363 ? 69.088 19.975 -29.184 1.00 50.16 363 ALA A O 1
ATOM 2710 N N . LEU A 1 364 ? 68.776 18.597 -27.435 1.00 50.56 364 LEU A N 1
ATOM 2711 C CA . LEU A 1 364 ? 69.891 19.074 -26.614 1.00 50.56 364 LEU A CA 1
ATOM 2712 C C . LEU A 1 364 ? 71.161 18.223 -26.758 1.00 50.56 364 LEU A C 1
ATOM 2714 O O . LEU A 1 364 ? 72.255 18.762 -26.600 1.00 50.56 364 LEU A O 1
ATOM 2718 N N . THR A 1 365 ? 71.039 16.921 -27.037 1.00 56.31 365 THR A N 1
ATOM 2719 C CA . THR A 1 365 ? 72.182 15.984 -27.053 1.00 56.31 365 THR A CA 1
ATOM 2720 C C . THR A 1 365 ? 72.431 15.323 -28.407 1.00 56.31 365 THR A C 1
ATOM 2722 O O . THR A 1 365 ? 73.558 14.904 -28.650 1.00 56.31 365 THR A O 1
ATOM 2725 N N . GLY A 1 366 ? 71.446 15.290 -29.310 1.00 50.62 366 GLY A N 1
ATOM 2726 C CA . GLY A 1 366 ? 71.587 14.713 -30.652 1.00 50.62 366 GLY A CA 1
ATOM 2727 C C . GLY A 1 366 ? 71.699 13.183 -30.703 1.00 50.62 366 GLY A C 1
ATOM 2728 O O . GLY A 1 366 ? 72.030 12.661 -31.767 1.00 50.62 366 GLY A O 1
ATOM 2729 N N . GLU A 1 367 ? 71.431 12.491 -29.592 1.00 47.44 367 GLU A N 1
ATOM 2730 C CA . GLU A 1 367 ? 71.236 11.032 -29.512 1.00 47.44 367 GLU A CA 1
ATOM 2731 C C . GLU A 1 367 ? 69.764 10.708 -29.266 1.00 47.44 367 GLU A C 1
ATOM 2733 O O . GLU A 1 367 ? 69.116 11.474 -28.503 1.00 47.44 367 GLU A O 1
#

Radius of gyration: 35.93 Å; chains: 1; bounding box: 99×50×84 Å